Protein AF-A0A7S2X7S3-F1 (afdb_monomer_lite)

Foldseek 3Di:
DDDDDDDDPDDDPDDDDPDPPPPPPPDADQDPVRDGDDDDQDLDDPAAFALAFDDQVLCPQWPDSGDPLRHSVNVVGNDFSDWDPTHGHPLWDWFDTFTRHRRDTPSQLIDIDNADKQAFADPVQADPPADNFWGGFDDDSQGDRIHGAQDWTFTCGPDQWHFEATWGQHRPRGHTHHDPQGPHTHHQAPPDSDNPDCHYPVSVVVNRD

pLDDT: mean 73.07, std 22.04, range [28.47, 95.81]

Radius of gyration: 22.39 Å; chains: 1; bounding box: 47×52×73 Å

Structure (mmCIF, N/CA/C/O backbone):
data_AF-A0A7S2X7S3-F1
#
_entry.id   AF-A0A7S2X7S3-F1
#
loop_
_atom_site.group_PDB
_atom_site.id
_atom_site.type_symbol
_atom_site.label_atom_id
_atom_site.label_alt_id
_atom_site.label_comp_id
_atom_site.label_asym_id
_atom_site.label_entity_id
_atom_site.label_seq_id
_atom_site.pdbx_PDB_ins_code
_atom_site.Cartn_x
_atom_site.Cartn_y
_atom_site.Cartn_z
_atom_site.occupancy
_atom_site.B_iso_or_equiv
_atom_site.auth_seq_id
_atom_site.auth_comp_id
_atom_site.auth_asym_id
_atom_site.auth_atom_id
_atom_site.pdbx_PDB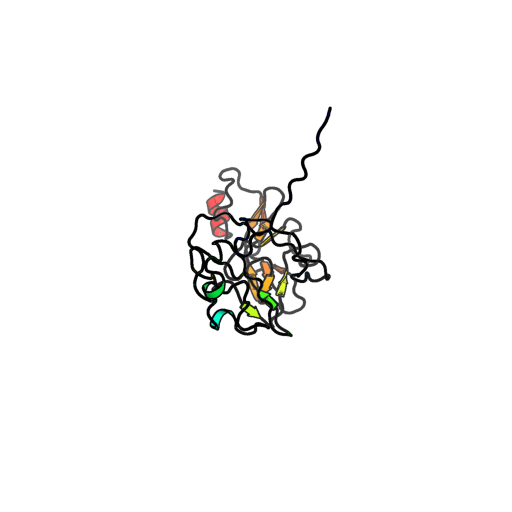_model_num
ATOM 1 N N . LYS A 1 1 ? 15.970 -35.987 53.911 1.00 42.50 1 LYS A N 1
ATOM 2 C CA . LYS A 1 1 ? 15.616 -34.559 54.083 1.00 42.50 1 LYS A CA 1
ATOM 3 C C . LYS A 1 1 ? 15.680 -33.899 52.712 1.00 42.50 1 LYS A C 1
ATOM 5 O O . LYS A 1 1 ? 16.773 -33.633 52.240 1.00 42.50 1 LYS A O 1
ATOM 10 N N . LEU A 1 2 ? 14.526 -33.774 52.063 1.00 30.42 2 LEU A N 1
ATOM 11 C CA . LEU A 1 2 ? 14.250 -32.959 50.877 1.00 30.42 2 LEU A CA 1
ATOM 12 C C . LEU A 1 2 ? 12.722 -32.979 50.753 1.00 30.42 2 LEU A C 1
ATOM 14 O O . LEU A 1 2 ? 12.138 -33.998 50.398 1.00 30.42 2 LEU A O 1
ATOM 18 N N . GLU A 1 3 ? 12.094 -31.910 51.235 1.00 30.98 3 GLU A N 1
ATOM 19 C CA . GLU A 1 3 ? 10.653 -31.676 51.138 1.00 30.98 3 GLU A CA 1
ATOM 20 C C . GLU A 1 3 ? 10.329 -31.150 49.739 1.00 30.98 3 GLU A C 1
ATOM 22 O O . GLU A 1 3 ? 10.991 -30.233 49.254 1.00 30.98 3 GLU A O 1
ATOM 27 N N . VAL A 1 4 ? 9.285 -31.695 49.118 1.00 37.72 4 VAL A N 1
ATOM 28 C CA . VAL A 1 4 ? 8.623 -31.084 47.964 1.00 37.72 4 VAL A CA 1
ATOM 29 C C . VAL A 1 4 ? 7.385 -30.377 48.503 1.00 37.72 4 VAL A C 1
ATOM 31 O O . VAL A 1 4 ? 6.456 -31.028 48.978 1.00 37.72 4 VAL A O 1
ATOM 34 N N . LYS A 1 5 ? 7.386 -29.041 48.480 1.00 33.38 5 LYS A N 1
ATOM 35 C CA . LYS A 1 5 ? 6.178 -28.245 48.716 1.00 33.38 5 LYS A CA 1
ATOM 36 C C . LYS A 1 5 ? 5.403 -28.145 47.405 1.00 33.38 5 LYS A C 1
ATOM 38 O O . LYS A 1 5 ? 5.866 -27.492 46.473 1.00 33.38 5 LYS A O 1
ATOM 43 N N . ASN A 1 6 ? 4.231 -28.770 47.364 1.00 39.00 6 ASN A N 1
ATOM 44 C CA . ASN A 1 6 ? 3.200 -28.473 46.376 1.00 39.00 6 ASN A CA 1
ATOM 45 C C . ASN A 1 6 ? 2.756 -27.018 46.565 1.00 39.00 6 ASN A C 1
ATOM 47 O O . ASN A 1 6 ? 2.323 -26.641 47.654 1.00 39.00 6 ASN A O 1
ATOM 51 N N . ALA A 1 7 ? 2.893 -26.206 45.520 1.00 38.12 7 ALA A N 1
ATOM 52 C CA . ALA A 1 7 ? 2.215 -24.925 45.426 1.00 38.12 7 ALA A CA 1
ATOM 53 C C . ALA A 1 7 ? 0.964 -25.138 44.571 1.00 38.12 7 ALA A C 1
ATOM 55 O O . ALA A 1 7 ? 1.043 -25.168 43.343 1.00 38.12 7 ALA A O 1
ATOM 56 N N . ASP A 1 8 ? -0.170 -25.327 45.240 1.00 34.62 8 ASP A N 1
ATOM 57 C CA . ASP A 1 8 ? -1.483 -25.155 44.632 1.00 34.62 8 ASP A CA 1
ATOM 58 C C . ASP A 1 8 ? -1.615 -23.684 44.219 1.00 34.62 8 ASP A C 1
ATOM 60 O O . ASP A 1 8 ? -1.650 -22.784 45.060 1.00 34.62 8 ASP A O 1
ATOM 64 N N . VAL A 1 9 ? -1.629 -23.423 42.911 1.00 36.12 9 VAL A N 1
ATOM 65 C CA . VAL A 1 9 ? -1.976 -22.106 42.371 1.00 36.12 9 VAL A CA 1
ATOM 66 C C . VAL A 1 9 ? -3.488 -22.080 42.201 1.00 36.12 9 VAL A C 1
ATOM 68 O O . VAL A 1 9 ? -4.036 -22.516 41.191 1.00 36.12 9 VAL A O 1
ATOM 71 N N . GLU A 1 10 ? -4.161 -21.588 43.234 1.00 32.03 10 GLU A N 1
ATOM 72 C CA . GLU A 1 10 ? -5.578 -21.252 43.212 1.00 32.03 10 GLU A CA 1
ATOM 73 C C . GLU A 1 10 ? -5.799 -20.091 42.222 1.00 32.03 10 GLU A C 1
ATOM 75 O O . GLU A 1 10 ? -5.383 -18.954 42.456 1.00 32.03 10 GLU A O 1
ATOM 80 N N . MET A 1 11 ? -6.410 -20.381 41.069 1.00 31.84 11 MET A N 1
ATOM 81 C CA . MET A 1 11 ? -6.821 -19.358 40.107 1.00 31.84 11 MET A CA 1
ATOM 82 C C . MET A 1 11 ? -7.997 -18.566 40.685 1.00 31.84 11 MET A C 1
ATOM 84 O O . MET A 1 11 ? -9.119 -19.066 40.749 1.00 31.84 11 MET A O 1
ATOM 88 N N . GLN A 1 12 ? -7.760 -17.313 41.080 1.00 33.28 12 GLN A N 1
ATOM 89 C CA . GLN A 1 12 ? -8.856 -16.403 41.407 1.00 33.28 12 GLN A CA 1
ATOM 90 C C . GLN A 1 12 ? -9.630 -16.018 40.133 1.00 33.28 12 GLN A C 1
ATOM 92 O O . GLN A 1 12 ? -9.015 -15.590 39.151 1.00 33.28 12 GLN A O 1
ATOM 97 N N . PRO A 1 13 ? -10.972 -16.103 40.126 1.00 35.81 13 PRO A N 1
ATOM 98 C CA . PRO A 1 13 ? -11.767 -15.630 39.005 1.00 35.81 13 PRO A CA 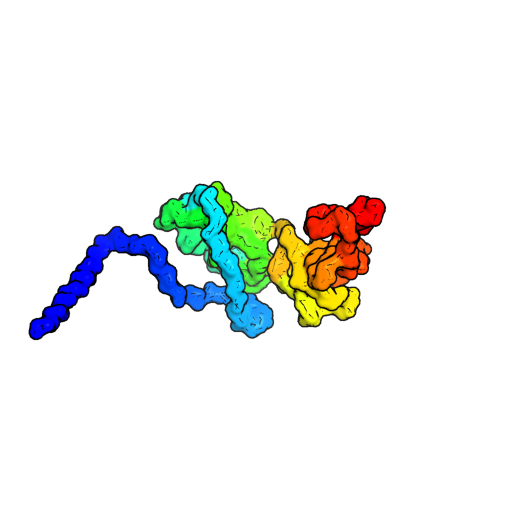1
ATOM 99 C C . PRO A 1 13 ? -11.735 -14.095 38.979 1.00 35.81 13 PRO A C 1
ATOM 101 O O . PRO A 1 13 ? -12.190 -13.444 39.916 1.00 35.81 13 PRO A O 1
ATOM 104 N N . GLY A 1 14 ? -11.198 -13.509 37.903 1.00 38.94 14 GLY A N 1
ATOM 105 C CA . GLY A 1 14 ? -11.387 -12.080 37.608 1.00 38.94 14 GLY A CA 1
ATOM 106 C C . GLY A 1 14 ? -10.141 -11.221 37.381 1.00 38.94 14 GLY A C 1
ATOM 107 O O . GLY A 1 14 ? -10.287 -10.011 37.235 1.00 38.94 14 GLY A O 1
ATOM 108 N N . ARG A 1 15 ? -8.928 -11.780 37.305 1.00 32.31 15 ARG A N 1
ATOM 109 C CA . ARG A 1 15 ? -7.749 -11.025 36.838 1.00 32.31 15 ARG A CA 1
ATOM 110 C C . ARG A 1 15 ? -6.930 -11.852 35.857 1.00 32.31 15 ARG A C 1
ATOM 112 O O . ARG A 1 15 ? -6.179 -12.733 36.262 1.00 32.31 15 ARG A O 1
ATOM 119 N N . TYR A 1 16 ? -7.073 -11.550 34.569 1.00 37.66 16 TYR A N 1
ATOM 120 C CA . TYR A 1 16 ? -6.131 -12.023 33.560 1.00 37.66 16 TYR A CA 1
ATOM 121 C C . TYR A 1 16 ? -4.762 -11.365 33.816 1.00 37.66 16 TYR A C 1
ATOM 123 O O . TYR A 1 16 ? -4.707 -10.144 33.991 1.00 37.66 16 TYR A O 1
ATOM 131 N N . PRO A 1 17 ? -3.660 -12.133 33.877 1.00 32.69 17 PRO A N 1
ATOM 132 C CA . PRO A 1 17 ? -2.322 -11.562 33.966 1.00 32.69 17 PRO A CA 1
ATOM 133 C C . PRO A 1 17 ? -1.996 -10.776 32.683 1.00 32.69 17 PRO A C 1
ATOM 135 O O . PRO A 1 17 ? -2.446 -11.162 31.600 1.00 32.69 17 PRO A O 1
ATOM 138 N N . PRO A 1 18 ? -1.205 -9.690 32.769 1.00 39.50 18 PRO A N 1
ATOM 139 C CA . PRO A 1 18 ? -0.792 -8.946 31.590 1.00 39.50 18 PRO A CA 1
ATOM 140 C C . PRO A 1 18 ? 0.096 -9.842 30.718 1.00 39.50 18 PRO A C 1
ATOM 142 O O . PRO A 1 18 ? 1.169 -10.278 31.130 1.00 39.50 18 PRO A O 1
ATOM 145 N N . CYS A 1 19 ? -0.390 -10.111 29.508 1.00 35.53 19 CYS A N 1
ATOM 146 C CA . CYS A 1 19 ? 0.348 -10.686 28.387 1.00 35.53 19 CYS A CA 1
ATOM 147 C C . CYS A 1 19 ? 0.929 -12.094 28.613 1.00 35.53 19 CYS A C 1
ATOM 149 O O . CYS A 1 19 ? 2.130 -12.312 28.489 1.00 35.53 19 CYS A O 1
ATOM 151 N N . SER A 1 20 ? 0.064 -13.089 28.811 1.00 30.00 20 SER A N 1
ATOM 152 C CA . SER A 1 20 ? 0.300 -14.388 28.167 1.00 30.00 20 SER A CA 1
ATOM 153 C C . SER A 1 20 ? -0.439 -14.372 26.834 1.00 30.00 20 SER A C 1
ATOM 155 O O . SER A 1 20 ? -1.621 -14.695 26.766 1.00 30.00 20 SER A O 1
ATOM 157 N N . ILE A 1 21 ? 0.239 -13.921 25.775 1.00 36.78 21 ILE A N 1
ATOM 158 C CA . ILE A 1 21 ? -0.209 -14.210 24.412 1.00 36.78 21 ILE A CA 1
ATOM 159 C C . ILE A 1 21 ? 0.057 -15.703 24.229 1.00 36.78 21 ILE A C 1
ATOM 161 O O . ILE A 1 21 ? 1.159 -16.103 23.854 1.00 36.78 21 ILE A O 1
ATOM 165 N N . GLU A 1 22 ? -0.926 -16.546 24.545 1.00 29.16 22 GLU A N 1
ATOM 166 C CA . GLU A 1 22 ? -0.959 -17.861 23.924 1.00 29.16 22 GLU A CA 1
ATOM 167 C C . GLU A 1 22 ? -1.051 -17.618 22.421 1.00 29.16 22 GLU A C 1
ATOM 169 O O . GLU A 1 22 ? -2.015 -17.048 21.907 1.00 29.16 22 GLU A O 1
ATOM 174 N N . ILE A 1 23 ? 0.010 -17.995 21.718 1.00 33.41 23 ILE A N 1
ATOM 175 C CA . ILE A 1 23 ? 0.087 -17.983 20.265 1.00 33.41 23 ILE A CA 1
ATOM 176 C C . ILE A 1 23 ? -0.869 -19.078 19.777 1.00 33.41 23 ILE A C 1
ATOM 178 O O . ILE A 1 23 ? -0.466 -20.202 19.498 1.00 33.41 23 ILE A O 1
ATOM 182 N N . SER A 1 24 ? -2.162 -18.772 19.734 1.00 32.44 24 SER A N 1
ATOM 183 C CA . SER A 1 24 ? -3.199 -19.645 19.181 1.00 32.44 24 SER A CA 1
ATOM 184 C C . SER A 1 24 ? -4.122 -18.892 18.220 1.00 32.44 24 SER A C 1
ATOM 186 O O . SER A 1 24 ? -5.296 -19.208 18.070 1.00 32.44 24 SER A O 1
ATOM 188 N N . SER A 1 25 ? -3.593 -17.919 17.479 1.00 32.72 25 SER A N 1
ATOM 189 C CA . SER A 1 25 ? -4.308 -17.267 16.376 1.00 32.72 25 SER A CA 1
ATOM 190 C C . SER A 1 25 ? -3.831 -17.779 15.012 1.00 32.72 25 SER A C 1
ATOM 192 O O . SER A 1 25 ? -3.275 -17.063 14.185 1.00 32.72 25 SER A O 1
ATOM 194 N N . ASN A 1 26 ? -4.129 -19.052 14.739 1.00 30.55 26 ASN A N 1
ATOM 195 C CA . ASN A 1 26 ? -4.268 -19.557 13.370 1.00 30.55 26 ASN A CA 1
ATOM 196 C C . ASN A 1 26 ? -5.555 -18.968 12.759 1.00 30.55 26 ASN A C 1
ATOM 198 O O . ASN A 1 26 ? -6.611 -19.574 12.930 1.00 30.55 26 ASN A O 1
ATOM 202 N N . ARG A 1 27 ? -5.496 -17.793 12.106 1.00 33.19 27 ARG A N 1
ATOM 203 C CA . ARG A 1 27 ? -6.539 -17.212 11.210 1.00 33.19 27 ARG A CA 1
ATOM 204 C C . ARG A 1 27 ? -6.024 -15.906 10.568 1.00 33.19 27 ARG A C 1
ATOM 206 O O . ARG A 1 27 ? -6.252 -14.829 11.093 1.00 33.19 27 ARG A O 1
ATOM 213 N N . PHE A 1 28 ? -5.052 -15.974 9.653 1.00 38.81 28 PHE A N 1
ATOM 214 C CA . PHE A 1 28 ? -5.131 -16.159 8.184 1.00 38.81 28 PHE A CA 1
ATOM 215 C C . PHE A 1 28 ? -5.666 -14.948 7.388 1.00 38.81 28 PHE A C 1
ATOM 217 O O . PHE A 1 28 ? -6.859 -14.843 7.130 1.00 38.81 28 PHE A O 1
ATOM 224 N N . GLY A 1 29 ? -4.744 -14.120 6.878 1.00 31.41 29 GLY A N 1
ATOM 225 C CA . GLY A 1 29 ? -4.893 -13.457 5.578 1.00 31.41 29 GLY A CA 1
ATOM 226 C C . GLY A 1 29 ? -4.350 -14.386 4.486 1.00 31.41 29 GLY A C 1
ATOM 227 O O . GLY A 1 29 ? -3.228 -14.888 4.600 1.00 31.41 29 GLY A O 1
ATOM 228 N N . MET A 1 30 ? -5.156 -14.687 3.465 1.00 32.56 30 MET A N 1
ATOM 229 C CA . MET A 1 30 ? -4.757 -15.603 2.392 1.00 32.56 30 MET A CA 1
ATOM 230 C C . MET A 1 30 ? -3.834 -14.898 1.392 1.00 32.56 30 MET A C 1
ATOM 232 O O . MET A 1 30 ? -4.242 -13.968 0.700 1.00 32.56 30 MET A O 1
ATOM 236 N N . SER A 1 31 ? -2.597 -15.387 1.276 1.00 36.12 31 SER A N 1
ATOM 237 C CA . SER A 1 31 ? -1.742 -15.154 0.108 1.00 36.12 31 SER A CA 1
ATOM 238 C C . SER A 1 31 ? -2.365 -15.792 -1.146 1.00 36.12 31 SER A C 1
ATOM 240 O O . SER A 1 31 ? -3.086 -16.786 -1.037 1.00 36.12 31 SER A O 1
ATOM 242 N N . GLN A 1 32 ? -2.026 -15.298 -2.347 1.00 43.22 32 GLN A N 1
ATOM 243 C CA . GLN A 1 32 ? -2.448 -15.844 -3.656 1.00 43.22 32 GLN A CA 1
ATOM 244 C C . GLN A 1 32 ? -2.083 -17.336 -3.884 1.00 43.22 32 GLN A C 1
ATOM 246 O O . GLN A 1 32 ? -2.439 -17.908 -4.910 1.00 43.22 32 GLN A O 1
ATOM 251 N N . LYS A 1 33 ? -1.411 -17.993 -2.927 1.00 40.16 33 LYS A N 1
ATOM 252 C CA . LYS A 1 33 ? -1.103 -19.435 -2.920 1.00 40.16 33 LYS A CA 1
ATOM 253 C C . LYS A 1 33 ? -1.599 -20.213 -1.688 1.00 40.16 33 LYS A C 1
ATOM 255 O O . LYS A 1 33 ? -1.154 -21.333 -1.471 1.00 40.16 33 LYS A O 1
ATOM 260 N N . GLY A 1 34 ? -2.500 -19.657 -0.876 1.00 33.62 34 GLY A N 1
ATOM 261 C CA . GLY A 1 34 ? -3.078 -20.374 0.274 1.00 33.62 34 GLY A CA 1
ATOM 262 C C . GLY A 1 34 ? -2.158 -20.515 1.495 1.00 33.62 34 GLY A C 1
ATOM 2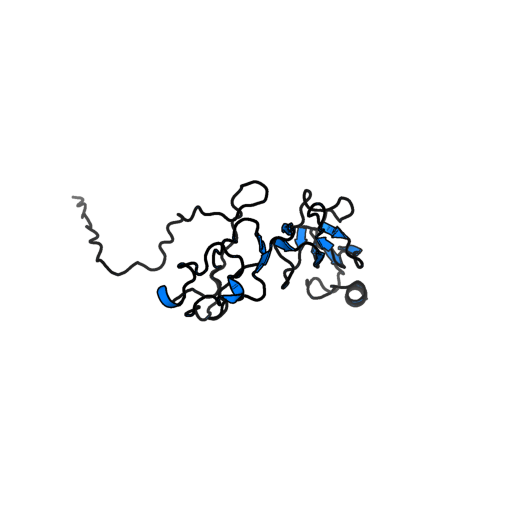63 O O . GLY A 1 34 ? -2.527 -21.184 2.455 1.00 33.62 34 GLY A O 1
ATOM 264 N N . SER A 1 35 ? -0.992 -19.864 1.502 1.00 28.47 35 SER A N 1
ATOM 265 C CA . SER A 1 35 ? -0.137 -19.768 2.692 1.00 28.47 35 SER A CA 1
ATOM 266 C C . SER A 1 35 ? -0.553 -18.577 3.571 1.00 28.47 35 SER A C 1
ATOM 268 O O . SER A 1 35 ? -0.919 -17.530 3.022 1.00 28.47 35 SER A O 1
ATOM 270 N N . PRO A 1 36 ? -0.478 -18.692 4.912 1.00 34.53 36 PRO A N 1
ATOM 271 C CA . PRO A 1 36 ? -0.699 -17.559 5.806 1.00 34.53 36 PRO A CA 1
ATOM 272 C C . PRO A 1 36 ? 0.335 -16.478 5.506 1.00 34.53 36 PRO A C 1
ATOM 274 O O . PRO A 1 36 ? 1.537 -16.729 5.586 1.00 34.53 36 PRO A O 1
ATOM 277 N N . ALA A 1 37 ? -0.122 -15.277 5.162 1.00 34.62 37 ALA A N 1
ATOM 278 C CA . ALA A 1 37 ? 0.739 -14.107 5.211 1.00 34.62 37 ALA A CA 1
ATOM 279 C C . ALA A 1 37 ? 0.806 -13.634 6.670 1.00 34.62 37 ALA A C 1
ATOM 281 O O . ALA A 1 37 ? -0.170 -13.106 7.203 1.00 34.62 37 ALA A O 1
ATOM 282 N N . SER A 1 38 ? 1.942 -13.858 7.329 1.00 36.09 38 SER A N 1
ATOM 283 C CA . SER A 1 38 ? 2.221 -13.280 8.644 1.00 36.09 38 SER A CA 1
ATOM 284 C C . SER A 1 38 ? 2.595 -11.812 8.453 1.00 36.09 38 SER A C 1
ATOM 286 O O . SER A 1 38 ? 3.667 -11.514 7.931 1.00 36.09 38 SER A O 1
ATOM 288 N N . MET A 1 39 ? 1.719 -10.889 8.848 1.00 40.69 39 MET A N 1
ATOM 289 C CA . MET A 1 39 ? 2.090 -9.478 8.961 1.00 40.69 39 MET A CA 1
ATOM 290 C C . MET A 1 39 ? 2.678 -9.238 10.350 1.00 40.69 39 MET A C 1
ATOM 292 O O . MET A 1 39 ? 2.106 -9.665 11.352 1.00 40.69 39 MET A O 1
ATOM 296 N N . ALA A 1 40 ? 3.837 -8.586 10.410 1.00 38.91 40 ALA A N 1
ATOM 297 C CA . ALA A 1 40 ? 4.436 -8.192 11.676 1.00 38.91 40 ALA A CA 1
ATOM 298 C C . ALA A 1 40 ? 3.525 -7.164 12.366 1.00 38.91 40 ALA A C 1
ATOM 300 O O . ALA A 1 40 ? 3.289 -6.083 11.831 1.00 38.91 40 ALA A O 1
ATOM 301 N N . VAL A 1 41 ? 3.005 -7.509 13.545 1.00 42.00 41 VAL A N 1
ATOM 302 C CA . VAL A 1 41 ? 2.310 -6.563 14.423 1.00 42.00 41 VAL A CA 1
ATOM 303 C C . VAL A 1 41 ? 3.376 -5.857 15.252 1.00 42.00 41 VAL A C 1
ATOM 305 O O . VAL A 1 41 ? 4.002 -6.465 16.116 1.00 42.00 41 VAL A O 1
ATOM 308 N N . SER A 1 42 ? 3.621 -4.579 14.979 1.00 44.12 42 SER A N 1
ATOM 309 C CA . SER A 1 42 ? 4.480 -3.744 15.817 1.00 44.12 42 SER A CA 1
ATOM 310 C C . SER A 1 42 ? 3.642 -3.065 16.902 1.00 44.12 42 SER A C 1
ATOM 312 O O . SER A 1 42 ? 2.995 -2.051 16.649 1.00 44.12 42 SER A O 1
ATOM 314 N N . THR A 1 43 ? 3.671 -3.589 18.127 1.00 48.72 43 THR A N 1
ATOM 315 C CA . THR A 1 43 ? 3.136 -2.908 19.317 1.00 48.72 43 THR A CA 1
ATOM 316 C C . THR A 1 43 ? 4.223 -1.999 19.891 1.00 48.72 43 THR A C 1
ATOM 318 O O . THR A 1 43 ? 4.952 -2.400 20.797 1.00 48.72 43 THR A O 1
ATOM 321 N N . ALA A 1 44 ? 4.439 -0.820 19.307 1.00 47.44 44 ALA A N 1
ATOM 322 C CA . ALA A 1 44 ? 5.588 0.004 19.703 1.00 47.44 44 ALA A CA 1
ATOM 323 C C . ALA A 1 44 ? 5.368 1.520 19.609 1.00 47.44 44 ALA A C 1
ATOM 325 O O . ALA A 1 44 ? 6.303 2.259 19.304 1.00 47.44 44 ALA A O 1
ATOM 326 N N . LYS A 1 45 ? 4.163 2.020 19.900 1.00 55.41 45 LYS A N 1
ATOM 327 C CA . LYS A 1 45 ? 3.961 3.461 20.095 1.00 55.41 45 LYS A CA 1
ATOM 328 C C . LYS A 1 45 ? 3.279 3.694 21.437 1.00 55.41 45 LYS A C 1
ATOM 330 O O . LYS A 1 45 ? 2.194 3.174 21.674 1.00 55.41 45 LYS A O 1
ATOM 335 N N . ALA A 1 46 ? 3.922 4.463 22.316 1.00 65.25 46 ALA A N 1
ATOM 336 C CA . ALA A 1 46 ? 3.254 5.063 23.464 1.00 65.25 46 ALA A CA 1
ATOM 337 C C . ALA A 1 46 ? 2.195 6.027 22.911 1.00 65.25 46 ALA A C 1
ATOM 339 O O . ALA A 1 46 ? 2.502 7.161 22.557 1.00 65.25 46 ALA A O 1
ATOM 340 N N . GLY A 1 47 ? 0.983 5.523 22.719 1.00 73.81 47 GLY A N 1
ATOM 341 C CA . GLY A 1 47 ? -0.105 6.235 22.071 1.00 73.81 47 GLY A CA 1
ATOM 342 C C . GLY A 1 47 ? -1.421 5.897 22.743 1.00 73.81 47 GLY A C 1
ATOM 343 O O . GLY A 1 47 ? -1.561 4.845 23.368 1.00 73.81 47 GLY A O 1
ATOM 344 N N . THR A 1 48 ? -2.380 6.805 22.628 1.00 88.12 48 THR A N 1
ATOM 345 C CA . THR A 1 48 ? -3.724 6.610 23.170 1.00 88.12 48 THR A CA 1
ATOM 346 C C . THR A 1 48 ? -4.367 5.377 22.533 1.00 88.12 48 THR A C 1
ATOM 348 O O . THR A 1 48 ? -4.242 5.166 21.326 1.00 88.12 48 THR A O 1
ATOM 351 N N . ALA A 1 49 ? -5.023 4.547 23.342 1.00 87.19 49 ALA A N 1
ATOM 352 C CA . ALA A 1 49 ? -5.788 3.411 22.846 1.00 87.19 49 ALA A CA 1
ATOM 353 C C . ALA A 1 49 ? -7.054 3.886 22.117 1.00 87.19 49 ALA A C 1
ATOM 355 O O . ALA A 1 49 ? -7.629 4.920 22.463 1.00 87.19 49 ALA A O 1
ATOM 356 N N . CYS A 1 50 ? -7.496 3.135 21.113 1.00 87.50 50 CYS A N 1
ATOM 357 C CA . CYS A 1 50 ? -8.783 3.354 20.472 1.00 87.50 50 CYS A CA 1
ATOM 358 C C . CYS A 1 50 ? -9.881 2.859 21.412 1.00 87.50 50 CYS A C 1
ATOM 360 O O . CYS A 1 50 ? -9.999 1.663 21.672 1.00 87.50 50 CYS A O 1
ATOM 362 N N . THR A 1 51 ? -10.667 3.800 21.928 1.00 85.00 51 THR A N 1
ATOM 363 C CA . THR A 1 51 ? -11.801 3.546 22.832 1.00 85.00 51 THR A CA 1
ATOM 364 C C . THR A 1 51 ? -13.145 3.622 22.116 1.00 85.00 51 THR A C 1
ATOM 366 O O . THR A 1 51 ? -14.187 3.328 22.697 1.00 85.00 51 THR A O 1
ATOM 369 N N . THR A 1 52 ? -13.131 4.021 20.846 1.00 84.19 52 THR A N 1
ATOM 370 C CA . THR A 1 52 ? -14.307 4.066 19.984 1.00 84.19 52 THR A CA 1
ATOM 371 C C . THR A 1 52 ? -14.290 2.919 18.991 1.00 84.19 52 THR A C 1
ATOM 373 O O . THR A 1 52 ? -13.240 2.374 18.632 1.00 84.19 52 THR A O 1
ATOM 376 N N . ASP A 1 53 ? -15.477 2.611 18.494 1.00 84.12 53 ASP A N 1
ATOM 377 C CA . ASP A 1 53 ? -15.653 1.694 17.384 1.00 84.12 53 ASP A CA 1
ATOM 378 C C . ASP A 1 53 ? -15.025 2.206 16.092 1.00 84.12 53 ASP A C 1
ATOM 380 O O . ASP A 1 53 ? -14.775 3.403 15.907 1.00 84.12 53 ASP A O 1
ATOM 384 N N . ILE A 1 54 ? -14.792 1.263 15.185 1.00 86.12 54 ILE A N 1
ATOM 385 C CA . ILE A 1 54 ? -14.461 1.557 13.797 1.00 86.12 54 ILE A CA 1
ATOM 386 C C . ILE A 1 54 ? -15.681 2.241 13.159 1.00 86.12 54 ILE A C 1
ATOM 388 O O . ILE A 1 54 ? -16.789 1.724 13.300 1.00 86.12 54 ILE A O 1
ATOM 392 N N . PRO A 1 55 ? -15.509 3.365 12.442 1.00 86.69 55 PRO A N 1
ATOM 393 C CA . PRO A 1 55 ? -16.606 3.997 11.716 1.00 86.69 55 PRO A CA 1
ATOM 394 C C . PRO A 1 55 ? -17.243 3.044 10.695 1.00 86.69 55 PRO A C 1
ATOM 396 O O . PRO A 1 55 ? -16.525 2.421 9.915 1.00 86.69 55 PRO A O 1
ATOM 399 N N . ASP A 1 56 ? -18.577 2.993 10.627 1.00 85.69 56 ASP A N 1
ATOM 400 C CA . ASP A 1 56 ? -19.309 2.125 9.684 1.00 85.69 56 ASP A CA 1
ATOM 401 C C . ASP A 1 56 ? -18.897 2.354 8.220 1.00 85.69 56 ASP A C 1
ATOM 403 O O . ASP A 1 56 ? -18.843 1.415 7.428 1.00 85.69 56 ASP A O 1
ATOM 407 N N . SER A 1 57 ? -18.540 3.593 7.864 1.00 84.62 57 SER A N 1
ATOM 408 C CA . SER A 1 57 ? -18.042 3.944 6.528 1.00 84.62 57 SER A CA 1
ATOM 409 C C . SER A 1 57 ? -16.756 3.204 6.153 1.00 84.62 57 SER A C 1
ATOM 411 O O . SER A 1 57 ? -16.531 2.923 4.983 1.00 84.62 57 SER A O 1
ATOM 413 N N . ALA A 1 58 ? -15.915 2.865 7.131 1.00 82.62 58 ALA A N 1
ATOM 414 C CA . ALA A 1 58 ? -14.694 2.093 6.909 1.00 82.62 58 ALA A CA 1
ATOM 415 C C . ALA A 1 58 ? -14.959 0.585 6.796 1.00 82.62 58 ALA A C 1
ATOM 417 O O . ALA A 1 58 ? -14.078 -0.171 6.393 1.00 82.62 58 ALA A O 1
ATOM 418 N N . LEU A 1 59 ? -16.165 0.142 7.159 1.00 84.75 59 LEU A N 1
ATOM 419 C CA . LEU A 1 59 ? -16.590 -1.255 7.114 1.00 84.75 59 LEU A CA 1
ATOM 420 C C . LEU A 1 59 ? -17.482 -1.555 5.905 1.00 84.75 59 LEU A C 1
ATOM 422 O O . LEU A 1 59 ? -18.086 -2.630 5.821 1.00 84.75 59 LEU A O 1
ATOM 426 N N . GLU A 1 60 ? -17.534 -0.643 4.934 1.00 85.81 60 GLU A N 1
ATOM 427 C CA . GLU A 1 60 ? -18.234 -0.870 3.679 1.00 85.81 60 GLU A CA 1
ATOM 428 C C . GLU A 1 60 ? -17.673 -2.109 2.960 1.00 85.81 60 GLU A C 1
ATOM 430 O O . GLU A 1 60 ? -16.461 -2.298 2.835 1.00 85.81 60 GLU A O 1
ATOM 435 N N . ASN A 1 61 ? -18.569 -2.980 2.486 1.00 85.25 61 ASN A N 1
ATOM 436 C CA . ASN A 1 61 ? -18.232 -4.233 1.800 1.00 85.25 61 ASN A CA 1
ATOM 437 C C . ASN A 1 61 ? -17.392 -5.221 2.636 1.00 85.25 61 ASN A C 1
ATOM 439 O O . ASN A 1 61 ? -16.714 -6.099 2.091 1.00 85.25 61 ASN A O 1
ATOM 443 N N . THR A 1 62 ? -17.453 -5.120 3.966 1.00 84.00 62 THR A N 1
ATOM 444 C CA . THR A 1 62 ? -16.875 -6.114 4.877 1.00 84.00 62 THR A CA 1
ATOM 445 C C . THR A 1 62 ? -17.839 -7.274 5.140 1.00 84.00 62 THR A C 1
ATOM 447 O O . THR A 1 62 ? -19.055 -7.145 5.025 1.00 84.00 62 THR A O 1
ATOM 450 N N . ALA A 1 63 ? -17.303 -8.446 5.483 1.00 77.75 63 ALA A N 1
ATOM 451 C CA . ALA A 1 63 ? -18.087 -9.622 5.861 1.00 77.75 63 ALA A CA 1
ATOM 452 C C . ALA A 1 63 ? -18.719 -9.479 7.255 1.00 77.75 63 ALA A C 1
ATOM 454 O O . ALA A 1 63 ? -19.631 -10.227 7.601 1.00 77.75 63 ALA A O 1
ATOM 455 N N . MET A 1 64 ? -18.208 -8.551 8.068 1.00 73.94 64 MET A N 1
ATOM 456 C CA . MET A 1 64 ? -18.664 -8.289 9.427 1.00 73.94 64 MET A CA 1
ATOM 457 C C . MET A 1 64 ? -18.691 -6.785 9.658 1.00 73.94 64 MET A C 1
ATOM 459 O O . MET A 1 64 ? -17.650 -6.139 9.621 1.00 73.94 64 MET A O 1
ATOM 463 N N . THR A 1 65 ? -19.865 -6.257 9.987 1.00 67.69 65 THR A N 1
ATOM 464 C CA . THR A 1 65 ? -20.074 -4.824 10.231 1.00 67.69 65 THR A CA 1
ATOM 465 C C . THR A 1 65 ? -19.449 -4.324 11.530 1.00 67.69 65 THR A C 1
ATOM 467 O O . THR A 1 65 ? -19.477 -3.128 11.775 1.00 67.69 65 THR A O 1
ATOM 470 N N . LYS A 1 66 ? -18.914 -5.209 12.386 1.00 71.06 66 LYS A N 1
ATOM 471 C CA . LYS A 1 66 ? -18.231 -4.823 13.628 1.00 71.06 66 LYS A CA 1
ATOM 472 C C . LYS A 1 66 ? -17.375 -5.971 14.188 1.00 71.06 66 LYS A C 1
ATOM 474 O O . LYS A 1 66 ? -17.896 -6.835 14.899 1.00 71.06 66 LYS A O 1
ATOM 479 N N . PRO A 1 67 ? -16.073 -6.053 13.865 1.00 76.69 67 PRO A N 1
ATOM 480 C CA . PRO A 1 67 ? -15.200 -7.069 14.443 1.00 76.69 67 PRO A CA 1
ATOM 481 C C . PRO A 1 67 ? -15.045 -6.805 15.945 1.00 76.69 67 PRO A C 1
ATOM 483 O O . PRO A 1 67 ? -14.460 -5.801 16.338 1.00 76.69 67 PRO A O 1
ATOM 486 N N . THR A 1 68 ? -15.545 -7.706 16.794 1.00 77.25 68 THR A N 1
ATOM 487 C CA . THR A 1 68 ? -15.573 -7.508 18.258 1.00 77.25 68 THR A CA 1
ATOM 488 C C . THR A 1 68 ? -14.173 -7.275 18.833 1.00 77.25 68 THR A C 1
ATOM 490 O O . THR A 1 68 ? -14.001 -6.491 19.752 1.00 77.25 68 THR A O 1
ATOM 493 N N . VAL A 1 69 ? -13.146 -7.887 18.237 1.00 83.00 69 VAL A N 1
ATOM 494 C CA . VAL A 1 69 ? -11.731 -7.721 18.625 1.00 83.00 69 VAL A CA 1
ATOM 495 C C . VAL A 1 69 ? -11.168 -6.314 18.378 1.00 83.00 69 VAL A C 1
ATOM 497 O O . VAL A 1 69 ? -10.079 -6.005 18.848 1.00 83.00 69 VAL A O 1
ATOM 500 N N . CYS A 1 70 ? -11.887 -5.476 17.633 1.00 85.44 70 CYS A N 1
ATOM 501 C CA . CYS A 1 70 ? -11.530 -4.091 17.332 1.00 85.44 70 CYS A CA 1
ATOM 502 C C . CYS A 1 70 ? -12.514 -3.099 17.960 1.00 85.44 70 CYS A C 1
ATOM 504 O O . CYS A 1 70 ? -12.473 -1.905 17.672 1.00 85.44 70 CYS A O 1
ATOM 506 N N . ASP A 1 71 ? -13.426 -3.592 18.792 1.00 82.75 71 ASP A N 1
ATOM 507 C CA . ASP A 1 71 ? -14.383 -2.767 19.502 1.00 82.75 71 ASP A CA 1
ATOM 508 C C . ASP A 1 71 ? -13.693 -2.163 20.736 1.00 82.75 71 ASP A C 1
ATOM 510 O O . ASP A 1 71 ? -13.540 -2.802 21.784 1.00 82.75 71 ASP A O 1
ATOM 514 N N . GLY A 1 72 ? -13.248 -0.913 20.586 1.00 74.19 72 GLY A N 1
ATOM 515 C CA . GLY A 1 72 ? -12.642 -0.135 21.664 1.00 74.19 72 GLY A CA 1
ATOM 516 C C . GLY A 1 72 ? -13.595 0.142 22.829 1.00 74.19 72 GLY A C 1
ATOM 517 O O . GLY A 1 72 ? -13.132 0.401 23.940 1.00 74.19 72 GLY A O 1
ATOM 518 N N . SER A 1 73 ? -14.910 0.046 22.605 1.00 75.56 73 SER A N 1
ATOM 519 C CA . SER A 1 73 ? -15.926 0.266 23.638 1.00 75.56 73 SER A CA 1
ATOM 520 C C . SER A 1 73 ? -16.129 -0.961 24.532 1.00 75.56 73 SER A C 1
ATOM 522 O O . SER A 1 73 ? -16.448 -0.814 25.712 1.00 75.56 73 SER A O 1
ATOM 524 N N . LEU A 1 74 ? -15.895 -2.166 23.999 1.00 72.62 74 LEU A N 1
ATOM 525 C CA . LEU A 1 74 ? -16.026 -3.430 24.730 1.00 72.62 74 LEU A CA 1
ATOM 526 C C . LEU A 1 74 ? -14.748 -3.841 25.462 1.00 72.62 74 LEU A C 1
ATOM 528 O O . LEU A 1 74 ? -14.830 -4.397 26.556 1.00 72.62 74 LEU A O 1
ATOM 532 N N . TYR A 1 75 ? -13.578 -3.588 24.870 1.00 67.81 75 TYR A N 1
ATOM 533 C CA . TYR A 1 75 ? -12.292 -4.029 25.428 1.00 67.81 75 TYR A CA 1
ATOM 534 C C . TYR A 1 75 ? -11.487 -2.914 26.101 1.00 67.81 75 TYR A C 1
ATOM 536 O O . TYR A 1 75 ? -10.398 -3.181 26.607 1.00 67.81 75 TYR A O 1
ATOM 544 N N . SER A 1 76 ? -12.031 -1.692 26.139 1.00 60.31 76 SER A N 1
ATOM 545 C CA . SER A 1 76 ? -11.498 -0.471 26.770 1.00 60.31 76 SER A CA 1
ATOM 546 C C . SER A 1 76 ? -10.091 -0.015 26.355 1.00 60.31 76 SER A C 1
ATOM 548 O O . SER A 1 76 ? -9.787 1.150 26.568 1.00 60.31 76 SER A O 1
ATOM 550 N N . ASP A 1 77 ? -9.272 -0.848 25.705 1.00 72.06 77 ASP A N 1
ATOM 551 C CA . ASP A 1 77 ? -7.863 -0.555 25.431 1.00 72.06 77 ASP A CA 1
ATOM 552 C C . ASP A 1 77 ? -7.347 -1.244 24.149 1.00 72.06 77 ASP A C 1
ATOM 554 O O . ASP A 1 77 ? -6.395 -2.030 24.182 1.00 72.06 77 ASP A O 1
ATOM 558 N N . VAL A 1 78 ? -7.935 -0.955 22.978 1.00 87.62 78 VAL A N 1
ATOM 559 C CA . VAL A 1 78 ? -7.282 -1.341 21.713 1.00 87.62 78 VAL A CA 1
ATOM 560 C C . VAL A 1 78 ? -6.035 -0.476 21.538 1.00 87.62 78 VAL A C 1
ATOM 562 O O . VAL A 1 78 ? -6.119 0.695 21.171 1.00 87.62 78 VAL A O 1
ATOM 565 N N . ILE A 1 79 ? -4.870 -1.036 21.859 1.00 88.31 79 ILE A N 1
ATOM 566 C CA . ILE A 1 79 ? -3.603 -0.298 21.899 1.00 88.31 79 ILE A CA 1
ATOM 567 C C . ILE A 1 79 ? -3.253 0.352 20.552 1.00 88.31 79 ILE A C 1
ATOM 569 O O . ILE A 1 79 ? -3.488 -0.211 19.482 1.00 88.31 79 ILE A O 1
ATOM 573 N N . SER A 1 80 ? -2.623 1.528 20.610 1.00 88.69 80 SER A N 1
ATOM 574 C CA . SER A 1 80 ? -2.049 2.171 19.423 1.00 88.69 80 SER A CA 1
ATOM 575 C C . SER A 1 80 ? -1.044 1.233 18.732 1.00 88.69 80 SER A C 1
ATOM 577 O O . SER A 1 80 ? -0.223 0.580 19.381 1.00 88.69 80 SER A O 1
ATOM 579 N N . GLY A 1 81 ? -1.122 1.151 17.407 1.00 86.19 81 GLY A N 1
ATOM 580 C CA . GLY A 1 81 ? -0.418 0.202 16.547 1.00 86.19 81 GLY A CA 1
ATOM 581 C C . GLY A 1 81 ? -1.165 -1.113 16.295 1.00 86.19 81 GLY A C 1
ATOM 582 O O . GLY A 1 81 ? -0.712 -1.909 15.472 1.00 86.19 81 GLY A O 1
ATOM 583 N N . PHE A 1 82 ? -2.296 -1.369 16.962 1.00 87.19 82 PHE A N 1
ATOM 584 C CA . PHE A 1 82 ? -3.077 -2.582 16.720 1.00 87.19 82 PHE A CA 1
ATOM 585 C C . PHE A 1 82 ? -3.676 -2.584 15.307 1.00 87.19 82 PHE A C 1
ATOM 587 O O . PHE A 1 82 ? -4.357 -1.636 14.920 1.00 87.19 82 PHE A O 1
ATOM 594 N N . ASN A 1 83 ? -3.444 -3.661 14.551 1.00 87.81 83 ASN A N 1
ATOM 595 C CA . ASN A 1 83 ? -4.028 -3.875 13.227 1.00 87.81 83 ASN A CA 1
ATOM 596 C C . ASN A 1 83 ? -5.297 -4.726 13.358 1.00 87.81 83 ASN A C 1
ATOM 598 O O . ASN A 1 83 ? -5.225 -5.894 13.745 1.00 87.81 83 ASN A O 1
ATOM 602 N N . CYS A 1 84 ? -6.450 -4.139 13.045 1.00 87.81 84 CYS A N 1
ATOM 603 C CA . CYS A 1 84 ? -7.734 -4.809 13.130 1.00 87.81 84 CYS A CA 1
ATOM 604 C C . CYS A 1 84 ? -7.892 -5.866 12.022 1.00 87.81 84 CYS A C 1
ATOM 606 O O . CYS A 1 84 ? -7.855 -5.518 10.838 1.00 87.81 84 CYS A O 1
ATOM 608 N N . PRO A 1 85 ? -8.141 -7.147 12.360 1.00 85.88 85 PRO A N 1
ATOM 609 C CA . PRO A 1 85 ? -8.395 -8.183 11.366 1.00 85.88 85 PRO A CA 1
ATOM 610 C C . PRO A 1 85 ? -9.808 -8.042 10.778 1.00 85.88 85 PRO A C 1
ATOM 612 O O . PRO A 1 85 ? -10.754 -8.706 11.206 1.00 85.88 85 PRO A O 1
ATOM 615 N N . VAL A 1 86 ? -9.953 -7.178 9.775 1.00 86.56 86 VAL A N 1
ATOM 616 C CA . VAL A 1 86 ? -11.189 -7.039 8.995 1.00 86.56 86 VAL A CA 1
ATOM 617 C C . VAL A 1 86 ? -11.186 -8.027 7.831 1.00 86.56 86 VAL A C 1
ATOM 619 O O . VAL A 1 86 ? -10.200 -8.171 7.110 1.00 86.56 86 VAL A O 1
ATOM 622 N N . VAL A 1 87 ? -12.317 -8.702 7.626 1.00 88.06 87 VAL A N 1
ATOM 623 C CA . VAL A 1 87 ? -12.531 -9.610 6.493 1.00 88.06 87 VAL A CA 1
ATOM 624 C C . VAL A 1 87 ? -13.497 -8.949 5.521 1.00 88.06 87 VAL A C 1
ATOM 626 O O . VAL A 1 87 ? -14.567 -8.504 5.932 1.00 88.06 87 VAL A O 1
ATOM 629 N N . CYS A 1 88 ? -13.143 -8.895 4.238 1.00 90.62 88 CYS A N 1
ATOM 630 C CA . CYS A 1 88 ? -14.039 -8.390 3.200 1.00 90.62 88 CYS A CA 1
ATOM 631 C C . CYS A 1 88 ? -15.145 -9.395 2.860 1.00 90.62 88 CYS A C 1
ATOM 633 O O . CYS A 1 88 ? -14.958 -10.606 2.997 1.00 90.62 88 CYS A O 1
ATOM 635 N N . ALA A 1 89 ? -16.298 -8.894 2.416 1.00 91.50 89 ALA A N 1
ATOM 636 C CA . ALA A 1 89 ? -17.405 -9.721 1.953 1.00 91.50 89 ALA A CA 1
ATOM 637 C C . ALA A 1 89 ? -16.988 -10.597 0.757 1.00 91.50 89 ALA A C 1
ATOM 639 O O . ALA A 1 89 ? -15.980 -10.350 0.091 1.00 91.50 89 ALA A O 1
ATOM 640 N N . SER A 1 90 ? -17.776 -11.636 0.465 1.00 89.94 90 SER A N 1
ATOM 641 C CA . SER A 1 90 ? -17.504 -12.522 -0.672 1.00 89.94 90 SER A CA 1
ATOM 642 C C . SER A 1 90 ? -17.383 -11.727 -1.978 1.00 89.94 90 SER A C 1
ATOM 644 O O . SER A 1 90 ? -18.238 -10.900 -2.283 1.00 89.94 90 SER A O 1
ATOM 646 N N . GLY A 1 91 ? -16.316 -11.978 -2.741 1.00 88.19 91 GLY A N 1
ATOM 647 C CA . GLY A 1 91 ? -16.011 -11.257 -3.983 1.00 88.19 91 GLY A CA 1
ATOM 648 C C . GLY A 1 91 ? -15.201 -9.968 -3.805 1.00 88.19 91 GLY A C 1
ATOM 649 O O . GLY A 1 91 ? -14.726 -9.430 -4.801 1.00 88.19 91 GLY A O 1
ATOM 650 N N . TYR A 1 92 ? -14.976 -9.5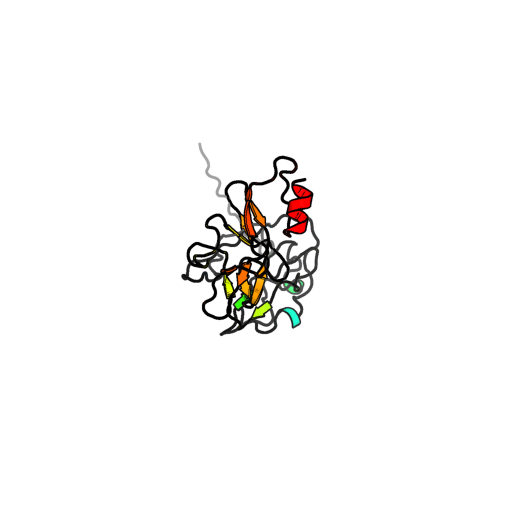16 -2.569 1.00 92.12 92 TYR A N 1
ATOM 651 C CA . TYR A 1 92 ? -14.168 -8.338 -2.257 1.00 92.12 92 TYR A CA 1
ATOM 652 C C . TYR A 1 92 ? -12.823 -8.723 -1.632 1.00 92.12 92 TYR A C 1
ATOM 654 O O . TYR A 1 92 ? -12.641 -9.811 -1.080 1.00 92.12 92 TYR A O 1
ATOM 662 N N . ARG A 1 93 ? -11.852 -7.815 -1.722 1.00 88.94 93 ARG A N 1
ATOM 663 C CA . ARG A 1 93 ? -10.485 -7.976 -1.222 1.00 88.94 93 ARG A CA 1
ATOM 664 C C . ARG A 1 93 ? -10.060 -6.729 -0.461 1.00 88.94 93 ARG A C 1
ATOM 666 O O . ARG A 1 93 ? -10.361 -5.617 -0.886 1.00 88.94 93 ARG A O 1
ATOM 673 N N . ALA A 1 94 ? -9.359 -6.933 0.649 1.00 87.88 94 ALA A N 1
ATOM 674 C CA . ALA A 1 94 ? -8.867 -5.843 1.479 1.00 87.88 94 ALA A CA 1
ATOM 675 C C . ALA A 1 94 ? -7.668 -5.162 0.814 1.00 87.88 94 ALA A C 1
ATOM 677 O O . ALA A 1 94 ? -6.753 -5.833 0.332 1.00 87.88 94 ALA A O 1
ATOM 678 N N . ILE A 1 95 ? -7.677 -3.836 0.833 1.00 87.62 95 ILE A N 1
ATOM 679 C CA . ILE A 1 95 ? -6.557 -2.962 0.500 1.00 87.62 95 ILE A CA 1
ATOM 680 C C . ILE A 1 95 ? -6.199 -2.188 1.764 1.00 87.62 95 ILE A C 1
ATOM 682 O O . ILE A 1 95 ? -7.094 -1.771 2.496 1.00 87.62 95 ILE A O 1
ATOM 686 N N . GLY A 1 96 ? -4.899 -2.024 2.010 1.00 84.12 96 GLY A N 1
ATOM 687 C CA . GLY A 1 96 ? -4.376 -1.340 3.191 1.00 84.12 96 GLY A CA 1
ATOM 688 C C . GLY A 1 96 ? -4.618 -2.089 4.500 1.00 84.12 96 GLY A C 1
ATOM 689 O O . GLY A 1 96 ? -4.848 -3.298 4.515 1.00 84.12 96 GLY A O 1
ATOM 690 N N . ASN A 1 97 ? -4.508 -1.364 5.612 1.00 83.81 97 ASN A N 1
ATOM 691 C CA . ASN A 1 97 ? -4.694 -1.899 6.957 1.00 83.81 97 ASN A CA 1
ATOM 692 C C . ASN A 1 97 ? -5.539 -0.936 7.781 1.00 83.81 97 ASN A C 1
ATOM 694 O O . ASN A 1 97 ? -5.363 0.277 7.695 1.00 83.81 97 ASN A O 1
ATOM 698 N N . LEU A 1 98 ? -6.397 -1.489 8.631 1.00 87.19 98 LEU A N 1
ATOM 699 C CA . LEU A 1 98 ? -7.159 -0.710 9.589 1.00 87.19 98 LEU A CA 1
ATOM 700 C C . LEU A 1 98 ? -6.411 -0.708 10.923 1.00 87.19 98 LEU A C 1
ATOM 702 O O . LEU A 1 98 ? -6.478 -1.674 11.684 1.00 87.19 98 LEU A O 1
ATOM 706 N N . ILE A 1 99 ? -5.652 0.353 11.185 1.00 89.06 99 ILE A N 1
ATOM 707 C CA . ILE A 1 99 ? -4.744 0.435 12.332 1.00 89.06 99 ILE A CA 1
ATOM 708 C C . ILE A 1 99 ? -5.300 1.427 13.350 1.00 89.06 99 ILE A C 1
ATOM 710 O O . ILE A 1 99 ? -5.797 2.489 12.990 1.00 89.06 99 ILE A O 1
ATOM 714 N N . CYS A 1 100 ? -5.216 1.102 14.636 1.00 89.62 100 CYS A N 1
ATOM 715 C CA . CYS A 1 100 ? -5.410 2.098 15.679 1.00 89.62 100 CYS A CA 1
ATOM 716 C C . CYS A 1 100 ? -4.160 2.988 15.762 1.00 89.62 100 CYS A C 1
ATOM 718 O O . CYS A 1 100 ? -3.103 2.495 16.137 1.00 89.62 100 CYS A O 1
ATOM 720 N N . ASP A 1 101 ? -4.238 4.279 15.449 1.00 90.12 101 ASP A N 1
ATOM 721 C CA . ASP A 1 101 ? -3.152 5.245 15.663 1.00 90.12 101 ASP A CA 1
ATOM 722 C C . ASP A 1 101 ? -3.624 6.360 16.602 1.00 90.12 101 ASP A C 1
ATOM 724 O O . ASP A 1 101 ? -4.502 7.159 16.282 1.00 90.12 101 ASP A O 1
ATOM 728 N N . ASN A 1 102 ? -3.032 6.402 17.798 1.00 89.19 102 ASN A N 1
ATOM 729 C CA . ASN A 1 102 ? -3.251 7.442 18.813 1.00 89.19 102 ASN A CA 1
ATOM 730 C C . ASN A 1 102 ? -4.734 7.731 19.107 1.00 89.19 102 ASN A C 1
ATOM 732 O O . ASN A 1 102 ? -5.176 8.881 19.130 1.00 89.19 102 ASN A O 1
ATOM 736 N N . GLY A 1 103 ? -5.499 6.673 19.364 1.00 89.06 103 GLY A N 1
ATOM 737 C CA . GLY A 1 103 ? -6.898 6.749 19.771 1.00 89.06 103 GLY A CA 1
ATOM 738 C C . GLY A 1 103 ? -7.883 6.896 18.620 1.00 89.06 103 GLY A C 1
ATOM 739 O O . GLY A 1 103 ? -9.070 7.098 18.870 1.00 89.06 103 GLY A O 1
ATOM 740 N N . ARG A 1 104 ? -7.417 6.800 17.370 1.00 90.00 104 ARG A N 1
ATOM 741 C CA . ARG A 1 104 ? -8.260 6.840 16.174 1.00 90.00 104 ARG A CA 1
ATOM 742 C C . ARG A 1 104 ? -7.941 5.683 15.243 1.00 90.00 104 ARG A C 1
ATOM 744 O O . ARG A 1 104 ? -6.788 5.301 15.089 1.00 90.00 104 ARG A O 1
ATOM 751 N N . TRP A 1 105 ? -8.966 5.153 14.592 1.00 89.06 105 TRP A N 1
ATOM 752 C CA . TRP A 1 105 ? -8.792 4.187 13.514 1.00 89.06 105 TRP A CA 1
ATOM 753 C C . TRP A 1 105 ? -8.349 4.904 12.235 1.00 89.06 105 TRP A C 1
ATOM 755 O O . TRP A 1 105 ? -9.027 5.828 11.790 1.00 89.06 105 TRP A O 1
ATOM 765 N N . THR A 1 106 ? -7.234 4.478 11.641 1.00 88.81 106 THR A N 1
ATOM 766 C CA . THR A 1 106 ? -6.746 4.969 10.345 1.00 88.81 106 THR A CA 1
ATOM 767 C C . THR A 1 106 ? -7.544 4.298 9.235 1.00 88.81 106 THR A C 1
ATOM 769 O O . THR A 1 106 ? -7.258 3.168 8.829 1.00 88.81 106 THR A O 1
ATOM 772 N N . THR A 1 107 ? -8.596 4.966 8.786 1.00 85.69 107 THR A N 1
ATOM 773 C CA . THR A 1 107 ? -9.559 4.412 7.821 1.00 85.69 107 THR A CA 1
ATOM 774 C C . THR A 1 107 ? -9.252 4.817 6.385 1.00 85.69 107 THR A C 1
ATOM 776 O O . THR A 1 107 ? -9.724 4.184 5.453 1.00 85.69 107 THR A O 1
ATOM 779 N N . GLU A 1 108 ? -8.412 5.831 6.199 1.00 81.38 108 GLU A N 1
ATOM 780 C CA . GLU A 1 108 ? -8.145 6.479 4.915 1.00 81.38 108 GLU A CA 1
ATOM 781 C C . GLU A 1 108 ? -7.438 5.546 3.926 1.00 81.38 108 GLU A C 1
ATOM 783 O O . GLU A 1 108 ? -7.598 5.672 2.716 1.00 81.38 108 GLU A O 1
ATOM 788 N N . THR A 1 109 ? -6.668 4.590 4.447 1.00 80.38 109 THR A N 1
ATOM 789 C CA . THR A 1 109 ? -5.898 3.638 3.633 1.00 80.38 109 THR A CA 1
ATOM 790 C C . THR A 1 109 ? -6.583 2.281 3.491 1.00 80.38 109 THR A C 1
ATOM 792 O O . THR A 1 109 ? -6.154 1.469 2.673 1.00 80.38 109 THR A O 1
ATOM 795 N N . PHE A 1 110 ? -7.638 2.014 4.272 1.00 87.44 110 PHE A N 1
ATOM 796 C CA . PHE A 1 110 ? -8.323 0.725 4.284 1.00 87.44 110 PHE A CA 1
ATOM 797 C C . PHE A 1 110 ? -9.606 0.757 3.454 1.00 87.44 110 PHE A C 1
ATOM 799 O O . PHE A 1 110 ? -10.473 1.599 3.669 1.00 87.44 110 PHE A O 1
ATOM 806 N N . LYS A 1 111 ? -9.769 -0.217 2.554 1.00 89.00 111 LYS A N 1
ATOM 807 C CA . LYS A 1 111 ? -11.051 -0.471 1.880 1.00 89.00 111 LYS A CA 1
ATOM 808 C C . LYS A 1 111 ? -11.179 -1.909 1.399 1.00 89.00 111 LYS A C 1
ATOM 810 O O . LYS A 1 111 ? -10.184 -2.582 1.132 1.00 89.00 111 LYS A O 1
ATOM 815 N N . CYS A 1 112 ? -12.415 -2.353 1.203 1.00 91.31 112 CYS A N 1
ATOM 816 C CA . CYS A 1 112 ? -12.726 -3.584 0.487 1.00 91.31 112 CYS A CA 1
ATOM 817 C C . CYS A 1 112 ? -13.093 -3.258 -0.965 1.00 91.31 112 CYS A C 1
ATOM 819 O O . CYS A 1 112 ? -14.061 -2.544 -1.210 1.00 91.31 112 CYS A O 1
ATOM 821 N N . THR A 1 113 ? -12.348 -3.799 -1.932 1.00 89.88 113 THR A N 1
ATOM 822 C CA . THR A 1 113 ? -12.618 -3.608 -3.368 1.00 89.88 113 THR A CA 1
ATOM 823 C C . THR A 1 113 ? -12.951 -4.921 -4.070 1.00 89.88 113 THR A C 1
ATOM 825 O O . THR A 1 113 ? -12.443 -5.977 -3.695 1.00 89.88 113 THR A O 1
ATOM 828 N N . ASN A 1 114 ? -13.787 -4.861 -5.103 1.00 92.31 114 ASN A N 1
ATOM 829 C CA . ASN A 1 114 ? -14.015 -5.954 -6.050 1.00 92.31 114 ASN A CA 1
ATOM 830 C C . ASN A 1 114 ? -13.150 -5.826 -7.321 1.00 92.31 114 ASN A C 1
ATOM 832 O O . ASN A 1 114 ? -13.193 -6.708 -8.182 1.00 92.31 114 ASN A O 1
ATOM 836 N N . SER A 1 115 ? -12.360 -4.756 -7.438 1.00 91.44 115 SER A N 1
ATOM 837 C CA . SER A 1 115 ? -11.396 -4.565 -8.519 1.00 91.44 115 SER A CA 1
ATOM 838 C C . SER A 1 115 ? -10.262 -5.603 -8.452 1.00 91.44 115 SER A C 1
ATOM 840 O O . SER A 1 115 ? -9.942 -6.121 -7.373 1.00 91.44 115 SER A O 1
ATOM 842 N N . PRO A 1 116 ? -9.606 -5.914 -9.586 1.00 92.06 116 PRO A N 1
ATOM 843 C CA . PRO A 1 116 ? -8.344 -6.644 -9.581 1.00 92.06 116 PRO A CA 1
ATOM 844 C C . PRO A 1 116 ? -7.302 -5.964 -8.677 1.00 92.06 116 PRO A C 1
ATOM 846 O O . PRO A 1 116 ? -7.298 -4.748 -8.503 1.00 92.06 116 PRO A O 1
ATOM 849 N N . ILE A 1 117 ? -6.407 -6.759 -8.085 1.00 92.00 117 ILE A N 1
ATOM 850 C CA . ILE A 1 117 ? -5.373 -6.264 -7.167 1.00 92.00 117 ILE A CA 1
ATOM 851 C C . ILE A 1 117 ? -4.006 -6.840 -7.514 1.00 92.00 117 ILE A C 1
ATOM 853 O O . ILE A 1 117 ? -3.888 -8.032 -7.802 1.00 92.00 117 ILE A O 1
ATOM 857 N N . CYS A 1 118 ? -2.961 -6.031 -7.388 1.00 92.00 118 CYS A N 1
ATOM 858 C CA . CYS A 1 118 ? -1.581 -6.493 -7.413 1.00 92.00 118 CYS A CA 1
ATOM 859 C C . CYS A 1 118 ? -1.081 -6.704 -5.984 1.00 92.00 118 CYS A C 1
ATOM 861 O O . CYS A 1 118 ? -1.267 -5.854 -5.114 1.00 92.00 118 CYS A O 1
ATOM 863 N N . GLY A 1 119 ? -0.426 -7.842 -5.743 1.00 89.69 119 GLY A N 1
ATOM 864 C CA . GLY A 1 119 ? 0.385 -8.032 -4.539 1.00 89.69 119 GLY A CA 1
ATOM 865 C C . GLY A 1 119 ? 1.724 -7.299 -4.650 1.00 89.69 119 GLY A C 1
ATOM 866 O O . GLY A 1 119 ? 1.964 -6.578 -5.617 1.00 89.69 119 GLY A O 1
ATOM 867 N N . LEU A 1 120 ? 2.643 -7.541 -3.714 1.00 90.50 120 LEU A N 1
ATOM 868 C CA . LEU A 1 120 ? 4.012 -7.020 -3.816 1.00 90.50 120 LEU A CA 1
ATOM 869 C C . LEU A 1 120 ? 4.682 -7.400 -5.158 1.00 90.50 120 LEU A C 1
ATOM 871 O O . LEU A 1 120 ? 4.431 -8.498 -5.675 1.00 90.50 120 LEU A O 1
ATOM 875 N N . PRO A 1 121 ? 5.546 -6.536 -5.728 1.00 89.75 121 PRO A N 1
ATOM 876 C CA . PRO A 1 121 ? 6.329 -6.862 -6.915 1.00 89.75 121 PRO A CA 1
ATOM 877 C C . PRO A 1 121 ? 7.290 -8.030 -6.643 1.00 89.75 121 PRO A C 1
ATOM 879 O O . PRO A 1 121 ? 8.221 -7.933 -5.852 1.00 89.75 121 PRO A O 1
ATOM 882 N N . THR A 1 122 ? 7.076 -9.146 -7.329 1.00 88.12 122 THR A N 1
ATOM 883 C CA . THR A 1 122 ? 7.903 -10.360 -7.292 1.00 88.12 122 THR A CA 1
ATOM 884 C C . THR A 1 122 ? 8.197 -10.803 -8.720 1.00 88.12 122 THR A C 1
ATOM 886 O O . THR A 1 122 ? 7.611 -10.281 -9.665 1.00 88.12 122 THR A O 1
ATOM 889 N N . SER A 1 123 ? 9.053 -11.804 -8.922 1.00 82.25 123 SER A N 1
ATOM 890 C CA . SER A 1 123 ? 9.262 -12.376 -10.262 1.00 82.25 123 SER A CA 1
ATOM 891 C C . SER A 1 123 ? 7.978 -12.913 -10.913 1.00 82.25 123 SER A C 1
ATOM 893 O O . SER A 1 123 ? 7.907 -12.963 -12.134 1.00 82.25 123 SER A O 1
ATOM 895 N N . ALA A 1 124 ? 6.961 -13.284 -10.125 1.00 82.56 124 ALA A N 1
ATOM 896 C CA . ALA A 1 124 ? 5.677 -13.775 -10.628 1.00 82.56 124 ALA A CA 1
ATOM 897 C C . ALA A 1 124 ? 4.657 -12.660 -10.920 1.00 82.56 124 ALA A C 1
ATOM 899 O O . ALA A 1 124 ? 3.729 -12.870 -11.693 1.00 82.56 124 ALA A O 1
ATOM 900 N N . THR A 1 125 ? 4.803 -11.498 -10.280 1.00 84.75 125 THR A N 1
ATOM 901 C CA . THR A 1 125 ? 3.841 -10.384 -10.357 1.00 84.75 125 THR A CA 1
ATOM 902 C C . THR A 1 125 ? 4.400 -9.168 -11.091 1.00 84.75 125 THR A C 1
ATOM 904 O O . THR A 1 125 ? 3.669 -8.208 -11.309 1.00 84.75 125 THR A O 1
ATOM 907 N N . LYS A 1 126 ? 5.678 -9.180 -11.484 1.00 88.81 126 LYS A N 1
ATOM 908 C CA . LYS A 1 126 ? 6.298 -8.164 -12.340 1.00 88.81 126 LYS A CA 1
ATOM 909 C C . LYS A 1 126 ? 6.186 -8.563 -13.807 1.00 88.81 126 LYS A C 1
ATOM 911 O O . LYS A 1 126 ? 6.447 -9.710 -14.165 1.00 88.81 126 LYS A O 1
ATOM 916 N N . ALA A 1 127 ? 5.862 -7.600 -14.664 1.00 86.44 127 ALA A N 1
ATOM 917 C CA . ALA A 1 127 ? 6.049 -7.758 -16.098 1.00 86.44 127 ALA A CA 1
ATOM 918 C C . ALA A 1 127 ? 7.542 -7.924 -16.435 1.00 86.44 127 ALA A C 1
ATOM 920 O O . ALA A 1 127 ? 8.420 -7.416 -15.735 1.00 86.44 127 ALA A O 1
ATOM 921 N N . THR A 1 128 ? 7.836 -8.619 -17.535 1.00 84.56 128 THR A N 1
ATOM 922 C CA . THR A 1 128 ? 9.211 -8.947 -17.962 1.00 84.56 128 THR A CA 1
ATOM 923 C C . THR A 1 128 ? 10.058 -7.728 -18.323 1.00 84.56 128 THR A C 1
ATOM 925 O O . THR A 1 128 ? 11.277 -7.834 -18.403 1.00 84.56 128 THR A O 1
ATOM 928 N N . ASN A 1 129 ? 9.429 -6.577 -18.554 1.00 84.94 129 ASN A N 1
ATOM 929 C CA . ASN A 1 129 ? 10.093 -5.317 -18.869 1.00 84.94 129 ASN A CA 1
ATOM 930 C C . ASN A 1 129 ? 10.388 -4.453 -17.630 1.00 84.94 129 ASN A C 1
ATOM 932 O O . ASN A 1 129 ? 10.888 -3.341 -17.795 1.00 84.94 129 ASN A O 1
ATOM 936 N N . LEU A 1 130 ? 10.070 -4.911 -16.418 1.00 92.69 130 LEU A N 1
ATOM 937 C CA . LEU A 1 130 ? 10.471 -4.245 -15.180 1.00 92.69 130 LEU A CA 1
ATOM 938 C C . LEU A 1 130 ? 11.833 -4.733 -14.696 1.00 92.69 130 LEU A C 1
ATOM 940 O O . LEU A 1 130 ? 12.220 -5.880 -14.922 1.00 92.69 130 LEU A O 1
ATOM 944 N N . ASP A 1 131 ? 12.527 -3.871 -13.962 1.00 93.25 131 ASP A N 1
ATOM 945 C CA . ASP A 1 131 ? 13.845 -4.191 -13.438 1.00 93.25 131 ASP A CA 1
ATOM 946 C C . ASP A 1 131 ? 13.760 -5.333 -12.417 1.00 93.25 131 ASP A C 1
ATOM 948 O O . ASP A 1 131 ? 12.892 -5.399 -11.529 1.00 93.25 131 ASP A O 1
ATOM 952 N N . THR A 1 132 ? 14.704 -6.266 -12.526 1.00 92.56 132 THR A N 1
ATOM 953 C CA . THR A 1 132 ? 14.796 -7.412 -11.615 1.00 92.56 132 THR A CA 1
ATOM 954 C C . THR A 1 132 ? 15.055 -6.969 -10.181 1.00 92.56 132 THR A C 1
ATOM 956 O O . THR A 1 132 ? 14.559 -7.622 -9.265 1.00 92.56 132 THR A O 1
ATOM 959 N N . ASP A 1 133 ? 15.727 -5.827 -10.010 1.00 92.88 133 ASP A N 1
ATOM 960 C CA . ASP A 1 133 ? 16.093 -5.230 -8.725 1.00 92.88 133 ASP A CA 1
ATOM 961 C C . ASP A 1 133 ? 14.909 -4.612 -7.963 1.00 92.88 133 ASP A C 1
ATOM 963 O O . ASP A 1 133 ? 15.068 -4.292 -6.791 1.00 92.88 133 ASP A O 1
ATOM 967 N N . ILE A 1 134 ? 13.719 -4.465 -8.561 1.00 92.69 134 ILE A N 1
ATOM 968 C CA . ILE A 1 134 ? 12.531 -3.990 -7.829 1.00 92.69 134 ILE A CA 1
ATOM 969 C C . ILE A 1 134 ? 12.126 -5.028 -6.774 1.00 92.69 134 ILE A C 1
ATOM 971 O O . ILE A 1 134 ? 11.819 -6.171 -7.131 1.00 92.69 134 ILE A O 1
ATOM 975 N N . ILE A 1 135 ? 12.067 -4.613 -5.507 1.00 91.75 135 ILE A N 1
ATOM 976 C CA . ILE A 1 135 ? 11.746 -5.472 -4.351 1.00 91.75 135 ILE A CA 1
ATOM 977 C C . ILE A 1 135 ? 10.458 -5.081 -3.625 1.00 91.75 135 ILE A C 1
ATOM 979 O O . ILE A 1 135 ? 9.995 -5.820 -2.757 1.00 91.75 135 ILE A O 1
ATOM 983 N N . GLY A 1 136 ? 9.871 -3.933 -3.954 1.00 91.75 136 GLY A N 1
ATOM 984 C CA . GLY A 1 136 ? 8.697 -3.443 -3.250 1.00 91.75 136 GLY A CA 1
ATOM 985 C C . GLY A 1 136 ? 8.104 -2.189 -3.868 1.00 91.75 136 GLY A C 1
ATOM 986 O O . GLY A 1 136 ? 8.637 -1.627 -4.823 1.00 91.75 136 GLY A O 1
ATOM 987 N N . VAL A 1 137 ? 6.992 -1.758 -3.284 1.00 92.25 137 VAL A N 1
ATOM 988 C CA . VAL A 1 137 ? 6.395 -0.441 -3.514 1.00 92.25 137 VAL A CA 1
ATOM 989 C C . VAL A 1 137 ? 6.649 0.449 -2.306 1.00 92.25 137 VAL A C 1
ATOM 991 O O . VAL A 1 137 ? 6.732 -0.038 -1.175 1.00 92.25 137 VAL A O 1
ATOM 994 N N . VAL A 1 138 ? 6.773 1.751 -2.540 1.00 89.75 138 VAL A N 1
ATOM 995 C CA . VAL A 1 138 ? 6.765 2.740 -1.460 1.00 89.75 138 VAL A CA 1
ATOM 996 C C . VAL A 1 138 ? 5.341 2.820 -0.914 1.00 89.75 138 VAL A C 1
ATOM 998 O O . VAL A 1 138 ? 4.387 2.905 -1.688 1.00 89.75 138 VAL A O 1
ATOM 1001 N N . GLN A 1 139 ? 5.195 2.756 0.410 1.00 85.44 139 GLN A N 1
ATOM 1002 C CA . GLN A 1 139 ? 3.882 2.834 1.047 1.00 85.44 139 GLN A CA 1
ATOM 1003 C C . GLN A 1 139 ? 3.277 4.228 0.858 1.00 85.44 139 GLN A C 1
ATOM 1005 O O . GLN A 1 139 ? 3.927 5.236 1.131 1.00 85.44 139 GLN A O 1
ATOM 1010 N N . SER A 1 140 ? 2.029 4.269 0.406 1.00 84.25 140 SER A N 1
ATOM 1011 C CA . SER A 1 140 ? 1.206 5.474 0.303 1.00 84.25 140 SER A CA 1
ATOM 1012 C C . SER A 1 140 ? -0.253 5.121 0.606 1.00 84.25 140 SER A C 1
ATOM 1014 O O . SER A 1 140 ? -0.564 3.977 0.934 1.00 84.25 140 SER A O 1
ATOM 1016 N N . GLU A 1 141 ? -1.164 6.085 0.478 1.00 80.00 141 GLU A N 1
ATOM 1017 C CA . GLU A 1 141 ? -2.603 5.853 0.667 1.00 80.00 141 GLU A CA 1
ATOM 1018 C C . GLU A 1 141 ? -3.170 4.787 -0.284 1.00 80.00 141 GLU A C 1
ATOM 1020 O O . GLU A 1 141 ? -4.079 4.047 0.083 1.00 80.00 141 GLU A O 1
ATOM 1025 N N . THR A 1 142 ? -2.615 4.675 -1.494 1.00 85.56 142 THR A N 1
ATOM 1026 C CA . THR A 1 142 ? -3.094 3.757 -2.540 1.00 85.56 142 THR A CA 1
ATOM 1027 C C . THR A 1 142 ? -2.118 2.624 -2.849 1.00 85.56 142 THR A C 1
ATOM 1029 O O . THR A 1 142 ? -2.483 1.682 -3.549 1.00 85.56 142 THR A O 1
ATOM 1032 N N . CYS A 1 143 ? -0.883 2.699 -2.343 1.00 88.44 143 CYS A N 1
ATOM 1033 C CA . CYS A 1 143 ? 0.195 1.763 -2.646 1.00 88.44 143 CYS A CA 1
ATOM 1034 C C . CYS A 1 143 ? 0.654 1.014 -1.399 1.00 88.44 143 CYS A C 1
ATOM 1036 O O . CYS A 1 143 ? 1.022 1.609 -0.387 1.00 88.44 143 CYS A O 1
ATOM 1038 N N . GLY A 1 144 ? 0.711 -0.312 -1.489 1.00 86.38 144 GLY A N 1
ATOM 1039 C CA . GLY A 1 144 ? 1.178 -1.148 -0.389 1.00 86.38 144 GLY A CA 1
ATOM 1040 C C . GLY A 1 144 ? 1.296 -2.618 -0.767 1.00 86.38 144 GLY A C 1
ATOM 1041 O O . GLY A 1 144 ? 1.423 -2.975 -1.938 1.00 86.38 144 GLY A O 1
ATOM 1042 N N . SER A 1 145 ? 1.230 -3.494 0.239 1.00 84.12 145 SER A N 1
ATOM 1043 C CA . SER A 1 145 ? 1.312 -4.952 0.049 1.00 84.12 145 SER A CA 1
ATOM 1044 C C . SER A 1 145 ? 0.227 -5.508 -0.874 1.00 84.12 145 SER A C 1
ATOM 1046 O O . SER A 1 145 ? 0.423 -6.549 -1.502 1.00 84.12 145 SER A O 1
ATOM 1048 N N . ILE A 1 146 ? -0.906 -4.809 -0.935 1.00 89.00 146 ILE A N 1
ATOM 1049 C CA . ILE A 1 146 ? -2.008 -5.043 -1.855 1.00 89.00 146 ILE A CA 1
ATOM 1050 C C . ILE A 1 146 ? -2.379 -3.687 -2.443 1.00 89.00 146 ILE A C 1
ATOM 1052 O O . ILE A 1 146 ? -2.651 -2.752 -1.695 1.00 89.00 146 ILE A O 1
ATOM 1056 N N . THR A 1 147 ? -2.368 -3.587 -3.765 1.00 91.06 147 THR A N 1
ATOM 1057 C CA . THR A 1 147 ? -2.642 -2.353 -4.505 1.00 91.06 147 THR A CA 1
ATOM 1058 C C . THR A 1 147 ? -3.771 -2.596 -5.498 1.00 91.06 147 THR A C 1
ATOM 1060 O O . THR A 1 147 ? -3.780 -3.626 -6.173 1.00 91.06 147 THR A O 1
ATOM 1063 N N . GLU A 1 148 ? -4.720 -1.666 -5.591 1.00 92.81 148 GLU A N 1
ATOM 1064 C CA . GLU A 1 148 ? -5.804 -1.743 -6.575 1.00 92.81 148 GLU A CA 1
ATOM 1065 C C . GLU A 1 148 ? -5.273 -1.587 -7.999 1.00 92.81 148 GLU A C 1
ATOM 1067 O O . GLU A 1 148 ? -4.355 -0.797 -8.249 1.00 92.81 148 GLU A O 1
ATOM 1072 N N . SER A 1 149 ? -5.872 -2.299 -8.948 1.00 92.69 149 SER A N 1
ATOM 1073 C CA . SER A 1 149 ? -5.581 -2.094 -10.359 1.00 92.69 149 SER A CA 1
ATOM 1074 C C . SER A 1 149 ? -5.889 -0.662 -10.811 1.00 92.69 149 SER A C 1
ATOM 1076 O O . SER A 1 149 ? -6.699 0.051 -10.223 1.00 92.69 149 SER A O 1
ATOM 1078 N N . GLY A 1 150 ? -5.132 -0.190 -11.798 1.00 92.12 150 GLY A N 1
ATOM 1079 C CA . GLY A 1 150 ? -5.135 1.200 -12.244 1.00 92.12 150 GLY A CA 1
ATOM 1080 C C . GLY A 1 150 ? -4.220 2.130 -11.436 1.00 92.12 150 GLY A C 1
ATOM 1081 O O . GLY A 1 150 ? -3.874 3.198 -11.940 1.00 92.12 150 GLY A O 1
ATOM 1082 N N . THR A 1 151 ? -3.768 1.727 -10.244 1.00 93.38 151 THR A N 1
ATOM 1083 C CA . THR A 1 151 ? -2.918 2.555 -9.371 1.00 93.38 151 THR A CA 1
ATOM 1084 C C . THR A 1 151 ? -1.462 2.576 -9.837 1.00 93.38 151 THR A C 1
ATOM 1086 O O . THR A 1 151 ? -0.873 1.522 -10.094 1.00 93.38 151 THR A O 1
ATOM 1089 N N . SER A 1 152 ? -0.862 3.768 -9.881 1.00 95.06 152 SER A N 1
ATOM 1090 C CA . SER A 1 152 ? 0.579 3.963 -10.082 1.00 95.06 152 SER A CA 1
ATOM 1091 C C . SER A 1 152 ? 1.284 4.196 -8.749 1.00 95.06 152 SER A C 1
ATOM 1093 O O . SER A 1 152 ? 0.846 5.013 -7.943 1.00 95.06 152 SER A O 1
ATOM 1095 N N . CYS A 1 153 ? 2.387 3.489 -8.534 1.00 93.75 153 CYS A N 1
ATOM 1096 C CA . CYS A 1 153 ? 3.141 3.482 -7.291 1.00 93.75 153 CYS A CA 1
ATOM 1097 C C . CYS A 1 153 ? 4.616 3.745 -7.541 1.00 93.75 153 CYS A C 1
ATOM 1099 O O . CYS A 1 153 ? 5.212 3.214 -8.479 1.00 93.75 153 CYS A O 1
ATOM 1101 N N . MET A 1 154 ? 5.228 4.502 -6.638 1.00 93.06 154 MET A N 1
ATOM 1102 C CA . MET A 1 154 ? 6.678 4.498 -6.506 1.00 93.06 154 MET A CA 1
ATOM 1103 C C . MET A 1 154 ? 7.154 3.136 -5.995 1.00 93.06 154 MET A C 1
ATOM 1105 O O . MET A 1 154 ? 6.418 2.414 -5.314 1.00 93.06 154 MET A O 1
ATOM 1109 N N . PHE A 1 155 ? 8.401 2.790 -6.293 1.00 92.81 155 PHE A N 1
ATOM 1110 C CA . PHE A 1 155 ? 8.960 1.479 -5.985 1.00 92.81 155 PHE A CA 1
ATOM 1111 C C . PHE A 1 155 ? 10.330 1.558 -5.320 1.00 92.81 155 PHE A C 1
ATOM 1113 O O . PHE A 1 155 ? 11.034 2.562 -5.399 1.00 92.81 155 PHE A O 1
ATOM 1120 N N . THR A 1 156 ? 10.694 0.479 -4.632 1.00 91.38 156 THR A N 1
ATOM 1121 C CA . THR A 1 156 ? 11.988 0.326 -3.966 1.00 91.38 156 THR A CA 1
ATOM 1122 C C . THR A 1 156 ? 12.831 -0.722 -4.680 1.00 91.38 156 THR A C 1
ATOM 1124 O O . THR A 1 156 ? 12.310 -1.708 -5.216 1.00 91.38 156 THR A O 1
ATOM 1127 N N . CYS A 1 157 ? 14.146 -0.507 -4.684 1.00 91.62 157 CYS A N 1
ATOM 1128 C CA . CYS A 1 157 ? 15.110 -1.356 -5.374 1.00 91.62 157 CYS A CA 1
ATOM 1129 C C . CYS A 1 157 ? 16.101 -2.002 -4.397 1.00 91.62 157 CYS A C 1
ATOM 1131 O O . CYS A 1 157 ? 16.393 -1.464 -3.330 1.00 91.62 157 CYS A O 1
ATOM 1133 N N . ALA A 1 158 ? 16.617 -3.170 -4.770 1.00 90.19 158 ALA A N 1
ATOM 1134 C CA . ALA A 1 158 ? 17.730 -3.838 -4.108 1.00 90.19 158 ALA A CA 1
ATOM 1135 C C . ALA A 1 158 ? 19.081 -3.208 -4.492 1.00 90.19 158 ALA A C 1
ATOM 1137 O O . ALA A 1 158 ? 19.153 -2.273 -5.287 1.00 90.19 158 ALA A O 1
ATOM 1138 N N . AS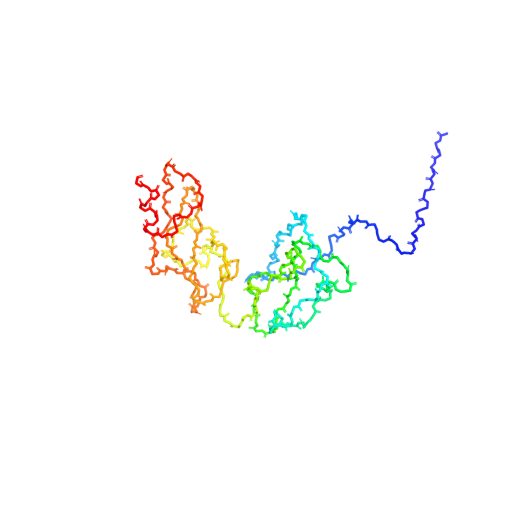N A 1 159 ? 20.169 -3.776 -3.960 1.00 88.69 159 ASN A N 1
ATOM 1139 C CA . ASN A 1 159 ? 21.538 -3.533 -4.429 1.00 88.69 159 ASN A CA 1
ATOM 1140 C C . ASN A 1 159 ? 21.993 -2.064 -4.357 1.00 88.69 159 ASN A C 1
ATOM 1142 O O . ASN A 1 159 ? 22.754 -1.618 -5.208 1.00 88.69 159 ASN A O 1
ATOM 1146 N N . ASN A 1 160 ? 21.551 -1.323 -3.332 1.00 83.38 160 ASN A N 1
ATOM 1147 C CA . ASN A 1 160 ? 21.854 0.106 -3.150 1.00 83.38 160 ASN A CA 1
ATOM 1148 C C . ASN A 1 160 ? 21.432 0.972 -4.349 1.00 83.38 160 ASN A C 1
ATOM 1150 O O . ASN A 1 160 ? 22.111 1.933 -4.706 1.00 83.38 160 ASN A O 1
ATOM 1154 N N . LYS A 1 161 ? 20.310 0.621 -4.980 1.00 87.00 161 LYS A N 1
ATOM 1155 C CA . LYS A 1 161 ? 19.692 1.409 -6.045 1.00 87.00 161 LYS A CA 1
ATOM 1156 C C . LYS A 1 161 ? 18.471 2.158 -5.533 1.00 87.00 161 LYS A C 1
ATOM 1158 O O . LYS A 1 161 ? 17.801 1.721 -4.598 1.00 87.00 161 LYS A O 1
ATOM 1163 N N . VAL A 1 162 ? 18.157 3.268 -6.188 1.00 86.94 162 VAL A N 1
ATOM 1164 C CA . VAL A 1 162 ? 16.929 4.037 -5.986 1.00 86.94 162 VAL A CA 1
ATOM 1165 C C . VAL A 1 162 ? 15.970 3.783 -7.147 1.00 86.94 162 VAL A C 1
ATOM 1167 O O . VAL A 1 162 ? 16.388 3.697 -8.302 1.00 86.94 162 VAL A O 1
ATOM 1170 N N . GLY A 1 163 ? 14.684 3.620 -6.839 1.00 89.62 163 GLY A N 1
ATOM 1171 C CA . GLY A 1 163 ? 13.642 3.540 -7.859 1.00 89.62 163 GLY A CA 1
ATOM 1172 C C . GLY A 1 163 ? 13.296 4.935 -8.367 1.00 89.62 163 GLY A C 1
ATOM 1173 O O . GLY A 1 163 ? 13.015 5.818 -7.560 1.00 89.62 163 GLY A O 1
ATOM 1174 N N . VAL A 1 164 ? 13.327 5.128 -9.685 1.00 90.38 164 VAL A N 1
ATOM 1175 C CA . VAL A 1 164 ? 12.994 6.399 -10.340 1.00 90.38 164 VAL A CA 1
ATOM 1176 C C . VAL A 1 164 ? 11.779 6.201 -11.250 1.00 90.38 164 VAL A C 1
ATOM 1178 O O . VAL A 1 164 ? 11.778 5.327 -12.127 1.00 90.38 164 VAL A O 1
ATOM 1181 N N . GLY A 1 165 ? 10.749 7.023 -11.033 1.00 91.50 165 GLY A N 1
ATOM 1182 C CA . GLY A 1 165 ? 9.454 6.936 -11.710 1.00 91.50 165 GLY A CA 1
ATOM 1183 C C . GLY A 1 165 ? 8.459 6.010 -11.008 1.00 91.50 165 GLY A C 1
ATOM 1184 O O . GLY A 1 165 ? 8.619 5.661 -9.835 1.00 91.50 165 GLY A O 1
ATOM 1185 N N . THR A 1 166 ? 7.430 5.578 -11.739 1.00 95.12 166 THR A N 1
ATOM 1186 C CA . THR A 1 166 ? 6.352 4.742 -11.193 1.00 95.12 166 THR A CA 1
ATOM 1187 C C . THR A 1 166 ? 6.185 3.402 -11.906 1.00 95.12 166 THR A C 1
ATOM 1189 O O . THR A 1 166 ? 6.550 3.213 -13.067 1.00 95.12 166 THR A O 1
ATOM 1192 N N . ILE A 1 167 ? 5.598 2.445 -11.189 1.00 95.81 167 ILE A N 1
ATOM 1193 C CA . ILE A 1 167 ? 5.051 1.201 -11.732 1.00 95.81 167 ILE A CA 1
ATOM 1194 C C . ILE A 1 167 ? 3.537 1.185 -11.540 1.00 95.81 167 ILE A C 1
ATOM 1196 O O . ILE A 1 167 ? 3.033 1.663 -10.528 1.00 95.81 167 ILE A O 1
ATOM 1200 N N . LYS A 1 168 ? 2.802 0.624 -12.496 1.00 95.44 168 LYS A N 1
ATOM 1201 C CA . LYS A 1 168 ? 1.338 0.605 -12.501 1.00 95.44 168 LYS A CA 1
ATOM 1202 C C . LYS A 1 168 ? 0.801 -0.805 -12.302 1.00 95.44 168 LYS A C 1
ATOM 1204 O O . LYS A 1 168 ? 1.238 -1.733 -12.985 1.00 95.44 168 LYS A O 1
ATOM 1209 N N . CYS A 1 169 ? -0.156 -0.964 -11.393 1.00 94.88 169 CYS A N 1
ATOM 1210 C CA . CYS A 1 169 ? -0.914 -2.201 -11.261 1.00 94.88 169 CYS A CA 1
ATOM 1211 C C . CYS A 1 169 ? -1.964 -2.288 -12.374 1.00 94.88 169 CYS A C 1
ATOM 1213 O O . CYS A 1 169 ? -2.729 -1.350 -12.586 1.00 94.88 169 CYS A O 1
ATOM 1215 N N . THR A 1 170 ? -2.006 -3.399 -13.104 1.00 92.94 170 THR A N 1
ATOM 1216 C CA . THR A 1 170 ? -2.862 -3.535 -14.293 1.00 92.94 170 THR A CA 1
ATOM 1217 C C . THR A 1 170 ? -4.178 -4.253 -14.023 1.00 92.94 170 THR A C 1
ATOM 1219 O O . THR A 1 170 ? -4.264 -5.123 -13.159 1.00 92.94 170 THR A O 1
ATOM 1222 N N . ASP A 1 171 ? -5.209 -3.893 -14.793 1.00 86.88 171 ASP A N 1
ATOM 1223 C CA . ASP A 1 171 ? -6.555 -4.470 -14.667 1.00 86.88 171 ASP A CA 1
ATOM 1224 C C . ASP A 1 171 ? -6.650 -5.867 -15.303 1.00 86.88 171 ASP A C 1
ATOM 1226 O O . ASP A 1 171 ? -7.373 -6.741 -14.824 1.00 86.88 171 ASP A O 1
ATOM 1230 N N . GLN A 1 172 ? -5.909 -6.095 -16.392 1.00 76.00 172 GLN A N 1
ATOM 1231 C CA . GLN A 1 172 ? -5.926 -7.346 -17.150 1.00 76.00 172 GLN A CA 1
ATOM 1232 C C . GLN A 1 172 ? -4.699 -8.184 -16.801 1.00 76.00 172 GLN A C 1
ATOM 1234 O O . GLN A 1 172 ? -3.614 -7.937 -17.318 1.00 76.00 172 GLN A O 1
ATOM 1239 N N . ASN A 1 173 ? -4.905 -9.200 -15.957 1.00 82.25 173 ASN A N 1
ATOM 1240 C CA . ASN A 1 173 ? -3.864 -10.004 -15.307 1.00 82.25 173 ASN A CA 1
ATOM 1241 C C . ASN A 1 173 ? -3.038 -9.145 -14.347 1.00 82.25 173 ASN A C 1
ATOM 1243 O O . ASN A 1 173 ? -2.100 -8.515 -14.811 1.00 82.25 173 ASN A O 1
ATOM 1247 N N . PRO A 1 174 ? -3.354 -9.110 -13.039 1.00 84.69 174 PRO A N 1
ATOM 1248 C CA . PRO A 1 174 ? -2.784 -8.145 -12.103 1.00 84.69 174 PRO A CA 1
ATOM 1249 C C . PRO A 1 174 ? -1.270 -8.316 -11.943 1.00 84.69 174 PRO A C 1
ATOM 1251 O O . PRO A 1 174 ? -0.769 -9.013 -11.057 1.00 84.69 174 PRO A O 1
ATOM 1254 N N . VAL A 1 175 ? -0.550 -7.657 -12.840 1.00 92.56 175 VAL A N 1
ATOM 1255 C CA . VAL A 1 175 ? 0.898 -7.573 -12.896 1.00 92.56 175 VAL A CA 1
ATOM 1256 C C . VAL A 1 175 ? 1.299 -6.111 -12.854 1.00 92.56 175 VAL A C 1
ATOM 1258 O O . VAL A 1 175 ? 0.600 -5.230 -13.365 1.00 92.56 175 VAL A O 1
ATOM 1261 N N . TRP A 1 176 ? 2.453 -5.860 -12.259 1.00 95.06 176 TRP A N 1
ATOM 1262 C CA . TRP A 1 176 ? 3.102 -4.565 -12.294 1.00 95.06 176 TRP A CA 1
ATOM 1263 C C . TRP A 1 176 ? 3.689 -4.323 -13.680 1.00 95.06 176 TRP A C 1
ATOM 1265 O O . TRP A 1 176 ? 4.458 -5.146 -14.180 1.00 95.06 176 TRP A O 1
ATOM 1275 N N . GLN A 1 177 ? 3.352 -3.187 -14.280 1.00 95.44 177 GLN A N 1
ATOM 1276 C CA . GLN A 1 177 ? 3.927 -2.690 -15.528 1.00 95.44 177 GLN A CA 1
ATOM 1277 C C . GLN A 1 177 ? 4.626 -1.350 -15.306 1.00 95.44 177 GLN A C 1
ATOM 1279 O O . GLN A 1 177 ? 4.514 -0.741 -14.244 1.00 95.44 177 GLN A O 1
ATOM 1284 N N . ARG A 1 178 ? 5.365 -0.891 -16.318 1.00 95.56 178 ARG A N 1
ATOM 1285 C CA . ARG A 1 178 ? 5.959 0.449 -16.328 1.00 95.56 178 ARG A CA 1
ATOM 1286 C C . ARG A 1 178 ? 4.853 1.507 -16.274 1.00 95.56 178 ARG A C 1
ATOM 1288 O O . ARG A 1 178 ? 3.889 1.405 -17.029 1.00 95.56 178 ARG A O 1
ATOM 1295 N N . GLY A 1 179 ? 4.995 2.486 -15.386 1.00 93.50 179 GLY A N 1
ATOM 1296 C CA . GLY A 1 179 ? 4.244 3.735 -15.462 1.00 93.50 179 GLY A CA 1
ATOM 1297 C C . GLY A 1 179 ? 4.796 4.651 -16.556 1.00 93.50 179 GLY A C 1
ATOM 1298 O O . GLY A 1 179 ? 5.834 4.363 -17.157 1.00 93.50 179 GLY A O 1
ATOM 1299 N N . ASP A 1 180 ? 4.104 5.761 -16.805 1.00 92.00 180 ASP A N 1
ATOM 1300 C CA . ASP A 1 180 ? 4.442 6.696 -17.889 1.00 92.00 180 ASP A CA 1
ATOM 1301 C C . ASP A 1 180 ? 5.792 7.399 -17.670 1.00 92.00 180 ASP A C 1
ATOM 1303 O O . ASP A 1 180 ? 6.474 7.768 -18.624 1.00 92.00 180 ASP A O 1
ATOM 1307 N N . ASP A 1 181 ? 6.200 7.547 -16.412 1.00 92.44 181 ASP A N 1
ATOM 1308 C CA . ASP A 1 181 ? 7.456 8.160 -15.982 1.00 92.44 181 ASP A CA 1
ATOM 1309 C C . ASP A 1 181 ? 8.511 7.127 -15.553 1.00 92.44 181 ASP A C 1
ATOM 1311 O O . ASP A 1 181 ? 9.519 7.493 -14.949 1.00 92.44 181 ASP A O 1
ATOM 1315 N N . TYR A 1 182 ? 8.295 5.837 -15.839 1.00 93.88 182 TYR A N 1
ATOM 1316 C CA . TYR A 1 182 ? 9.209 4.771 -15.435 1.00 93.88 182 TYR A CA 1
ATOM 1317 C C . TYR A 1 182 ? 10.605 4.965 -16.031 1.00 93.88 182 TYR A C 1
ATOM 1319 O O . TYR A 1 182 ? 10.790 4.921 -17.251 1.00 93.88 182 TYR A O 1
ATOM 1327 N N . VAL A 1 183 ? 11.603 5.060 -15.155 1.00 92.50 183 VAL A N 1
ATOM 1328 C CA . VAL A 1 183 ? 13.022 5.039 -15.530 1.00 92.50 183 VAL A CA 1
ATOM 1329 C C . VAL A 1 183 ? 13.665 3.716 -15.113 1.00 92.50 183 VAL A C 1
ATOM 1331 O O . VAL A 1 183 ? 14.381 3.114 -15.911 1.00 92.50 183 VAL A O 1
ATOM 1334 N N . GLY A 1 184 ? 13.363 3.233 -13.904 1.00 91.81 184 GLY A N 1
ATOM 1335 C CA . GLY A 1 184 ? 13.882 1.973 -13.362 1.00 91.81 184 GLY A CA 1
ATOM 1336 C C . GLY A 1 184 ? 14.705 2.148 -12.086 1.00 91.81 184 GLY A C 1
ATOM 1337 O O . GLY A 1 184 ? 14.647 3.181 -11.418 1.00 91.81 184 GLY A O 1
ATOM 1338 N N . CYS A 1 185 ? 15.453 1.112 -11.725 1.00 92.06 185 CYS A N 1
ATOM 1339 C CA . CYS A 1 185 ? 16.377 1.083 -10.602 1.00 92.06 185 CYS A CA 1
ATOM 1340 C C . CYS A 1 185 ? 17.731 1.662 -11.024 1.00 92.06 185 CYS A C 1
ATOM 1342 O O . CYS A 1 185 ? 18.490 1.029 -11.759 1.00 92.06 185 CYS A O 1
ATOM 1344 N N . SER A 1 186 ? 18.049 2.847 -10.511 1.00 89.81 186 SER A N 1
ATOM 1345 C CA . SER A 1 186 ? 19.292 3.570 -10.805 1.00 89.81 186 SER A CA 1
ATOM 1346 C C . SER A 1 186 ? 20.232 3.551 -9.603 1.00 89.81 186 SER A C 1
ATOM 1348 O O . SER A 1 186 ? 19.775 3.519 -8.462 1.00 89.81 186 SER A O 1
ATOM 1350 N N . ASP A 1 187 ? 21.544 3.582 -9.831 1.00 85.81 187 ASP A N 1
ATOM 1351 C CA . ASP A 1 187 ? 22.518 3.631 -8.736 1.00 85.81 187 ASP A CA 1
ATOM 1352 C C . ASP A 1 187 ? 22.328 4.905 -7.891 1.00 85.81 187 ASP A C 1
ATOM 1354 O O . ASP A 1 187 ? 22.038 5.988 -8.417 1.00 85.81 187 ASP A O 1
ATOM 1358 N N . THR A 1 188 ? 22.462 4.777 -6.565 1.00 70.12 188 THR A N 1
ATOM 1359 C CA . THR A 1 188 ? 22.374 5.926 -5.653 1.00 70.12 188 THR A CA 1
ATOM 1360 C C . THR A 1 188 ? 23.517 6.898 -5.909 1.00 70.12 188 THR A C 1
ATOM 1362 O O . THR A 1 188 ? 24.682 6.500 -5.950 1.00 70.12 188 THR A O 1
ATOM 1365 N N . CYS A 1 189 ? 23.207 8.186 -6.011 1.00 66.69 189 CYS A N 1
ATOM 1366 C CA . CYS A 1 189 ? 24.222 9.217 -6.167 1.00 66.69 189 CYS A CA 1
ATOM 1367 C C . CYS A 1 189 ? 25.032 9.368 -4.872 1.00 66.69 189 CYS A C 1
ATOM 1369 O O . CYS A 1 189 ? 24.483 9.617 -3.799 1.00 66.69 189 CYS A O 1
ATOM 1371 N N . SER A 1 190 ? 26.359 9.237 -4.977 1.00 56.72 190 SER A N 1
ATOM 1372 C CA . SER A 1 190 ? 27.308 9.167 -3.852 1.00 56.72 190 SER A CA 1
ATOM 1373 C C . SER A 1 190 ? 27.271 10.360 -2.887 1.00 56.72 190 SER A C 1
ATOM 1375 O O . SER A 1 190 ? 27.869 10.294 -1.816 1.00 56.72 190 SER A O 1
ATOM 1377 N N . LYS A 1 191 ? 26.604 11.462 -3.258 1.00 56.91 191 LYS A N 1
ATOM 1378 C CA . LYS A 1 191 ? 26.502 12.676 -2.441 1.00 56.91 191 LYS A CA 1
ATOM 1379 C C . LYS A 1 191 ? 25.398 12.619 -1.377 1.00 56.91 191 LYS A C 1
ATOM 1381 O O . LYS A 1 191 ? 25.500 13.374 -0.416 1.00 56.91 191 LYS A O 1
ATOM 1386 N N . ASN A 1 192 ? 24.374 11.764 -1.504 1.00 51.31 192 ASN A N 1
ATOM 1387 C CA . ASN A 1 192 ? 23.313 11.694 -0.493 1.00 51.31 192 ASN A CA 1
ATOM 1388 C C . ASN A 1 192 ? 22.655 10.296 -0.420 1.00 51.31 192 ASN A C 1
ATOM 1390 O O . ASN A 1 192 ? 21.770 9.990 -1.215 1.00 51.31 192 ASN A O 1
ATOM 1394 N N . PRO A 1 193 ? 23.068 9.427 0.521 1.00 48.97 193 PRO A N 1
ATOM 1395 C CA . PRO A 1 193 ? 22.602 8.038 0.605 1.00 48.97 193 PRO A CA 1
ATOM 1396 C C . PRO A 1 193 ? 2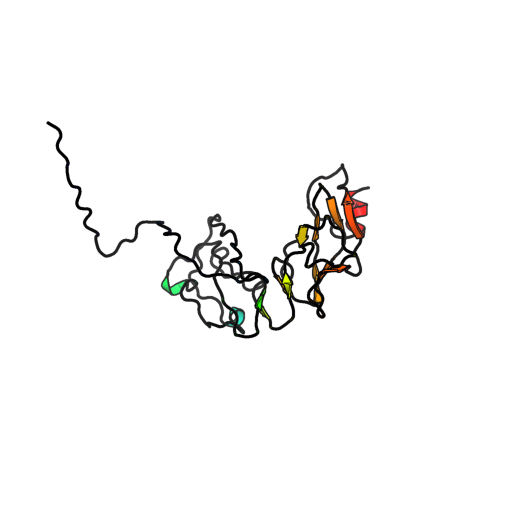1.216 7.867 1.262 1.00 48.97 193 PRO A C 1
ATOM 1398 O O . PRO A 1 193 ? 20.821 6.744 1.571 1.00 48.97 193 PRO A O 1
ATOM 1401 N N . ALA A 1 194 ? 20.478 8.950 1.526 1.00 44.88 194 ALA A N 1
ATOM 1402 C CA . ALA A 1 194 ? 19.186 8.866 2.201 1.00 44.88 194 ALA A CA 1
ATOM 1403 C C . ALA A 1 194 ? 18.027 8.641 1.207 1.00 44.88 194 ALA A C 1
ATOM 1405 O O . ALA A 1 194 ? 17.995 9.278 0.155 1.00 44.88 194 ALA A O 1
ATOM 1406 N N . PRO A 1 195 ? 17.016 7.823 1.558 1.00 48.34 195 PRO A N 1
ATOM 1407 C CA . PRO A 1 195 ? 15.860 7.512 0.708 1.00 48.34 195 PRO A CA 1
ATOM 1408 C C . PRO A 1 195 ? 14.835 8.661 0.615 1.00 48.34 195 PRO A C 1
ATOM 1410 O O . PRO A 1 195 ? 13.653 8.433 0.371 1.00 48.34 195 PRO A O 1
ATOM 1413 N N . LEU A 1 196 ? 15.256 9.906 0.836 1.00 49.69 196 LEU A N 1
ATOM 1414 C CA . LEU A 1 196 ? 14.361 11.054 0.887 1.00 49.69 196 LEU A CA 1
ATOM 1415 C C . LEU A 1 196 ? 14.394 11.806 -0.448 1.00 49.69 196 LEU A C 1
ATOM 1417 O O . LEU A 1 196 ? 15.222 12.679 -0.676 1.00 49.69 196 LEU A O 1
ATOM 1421 N N . MET A 1 197 ? 13.397 11.483 -1.275 1.00 51.09 197 MET A N 1
ATOM 1422 C CA . MET A 1 197 ? 12.764 12.392 -2.243 1.00 51.09 197 MET A CA 1
ATOM 1423 C C . MET A 1 197 ? 13.402 12.589 -3.624 1.00 51.09 197 MET A C 1
ATOM 1425 O O . MET A 1 197 ? 13.075 13.561 -4.291 1.00 51.09 197 MET A O 1
ATOM 1429 N N . CYS A 1 198 ? 14.195 11.647 -4.138 1.00 56.47 198 CYS A N 1
ATOM 1430 C CA . CYS A 1 198 ? 14.493 11.615 -5.581 1.00 56.47 198 CYS A CA 1
ATOM 1431 C C . CYS A 1 198 ? 13.394 10.826 -6.322 1.00 56.47 198 CYS A C 1
ATOM 1433 O O . CYS A 1 198 ? 13.657 9.788 -6.924 1.00 56.47 198 CYS A O 1
ATOM 1435 N N . ALA A 1 199 ? 12.139 11.254 -6.153 1.00 56.16 199 ALA A N 1
ATOM 1436 C CA . ALA A 1 199 ? 10.950 10.505 -6.563 1.00 56.16 199 ALA A CA 1
ATOM 1437 C C . ALA A 1 199 ? 10.692 10.583 -8.071 1.00 56.16 199 ALA A C 1
ATOM 1439 O O . ALA A 1 199 ? 10.231 9.621 -8.685 1.00 56.16 199 ALA A O 1
ATOM 1440 N N . THR A 1 200 ? 11.005 11.735 -8.659 1.00 63.78 200 THR A N 1
ATOM 1441 C CA . THR A 1 200 ? 10.829 11.994 -10.084 1.00 63.78 200 THR A CA 1
ATOM 1442 C C . THR A 1 200 ? 12.171 12.071 -10.803 1.00 63.78 200 THR A C 1
ATOM 1444 O O . THR A 1 200 ? 13.225 12.290 -10.203 1.00 63.78 200 THR A O 1
ATOM 1447 N N . THR A 1 201 ? 12.135 11.969 -12.130 1.00 58.44 201 THR A N 1
ATOM 1448 C CA . THR A 1 201 ? 13.300 12.214 -12.992 1.00 58.44 201 THR A CA 1
ATOM 1449 C C . THR A 1 201 ? 13.907 13.608 -12.767 1.00 58.44 201 THR A C 1
ATOM 1451 O O . THR A 1 201 ? 15.124 13.776 -12.834 1.00 58.44 201 THR A O 1
ATOM 1454 N N . ALA A 1 202 ? 13.077 14.615 -12.467 1.00 60.81 202 ALA A N 1
ATOM 1455 C CA . ALA A 1 202 ? 13.537 15.972 -12.168 1.00 60.81 202 ALA A CA 1
ATOM 1456 C C . ALA A 1 202 ? 14.243 16.057 -10.802 1.00 60.81 202 ALA A C 1
ATOM 1458 O O . ALA A 1 202 ? 15.280 16.717 -10.679 1.00 60.81 202 ALA A O 1
ATOM 1459 N N . ASP A 1 203 ? 13.729 15.338 -9.802 1.00 62.25 203 ASP A N 1
ATOM 1460 C CA . ASP A 1 203 ? 14.349 15.271 -8.478 1.00 62.25 203 ASP A CA 1
ATOM 1461 C C . ASP A 1 203 ? 15.671 14.507 -8.529 1.00 62.25 203 ASP A C 1
ATOM 1463 O O . ASP A 1 203 ? 16.645 14.946 -7.929 1.00 62.25 203 ASP A O 1
ATOM 1467 N N . TYR A 1 204 ? 15.749 13.417 -9.302 1.00 61.84 204 TYR A N 1
ATOM 1468 C CA . TYR A 1 204 ? 16.989 12.659 -9.482 1.00 61.84 204 TYR A CA 1
ATOM 1469 C C . TYR A 1 204 ? 18.121 13.542 -10.020 1.00 61.84 204 TYR A C 1
ATOM 1471 O O . TYR A 1 204 ? 19.206 13.570 -9.445 1.00 61.84 204 TYR A O 1
ATOM 1479 N N . ASN A 1 205 ? 17.861 14.345 -11.057 1.00 62.19 205 ASN A N 1
ATOM 1480 C CA . ASN A 1 205 ? 18.868 15.269 -11.590 1.00 62.19 205 ASN A CA 1
ATOM 1481 C C . ASN A 1 205 ? 19.338 16.289 -10.541 1.00 62.19 205 ASN A C 1
ATOM 1483 O O . ASN A 1 205 ? 20.523 16.609 -10.493 1.00 62.19 205 ASN A O 1
ATOM 1487 N N . SER A 1 206 ? 18.435 16.749 -9.673 1.00 63.00 206 SER A N 1
ATOM 1488 C CA . SER A 1 206 ? 18.751 17.679 -8.581 1.00 63.00 206 SER A CA 1
ATOM 1489 C C . SER A 1 206 ? 19.514 17.001 -7.434 1.00 63.00 206 SER A C 1
ATOM 1491 O O . SER A 1 206 ? 20.410 17.598 -6.841 1.00 63.00 206 SER A O 1
ATOM 1493 N N . CYS A 1 207 ? 19.210 15.734 -7.144 1.00 60.44 207 CYS A N 1
ATOM 1494 C CA . CYS A 1 207 ? 19.916 14.909 -6.164 1.00 60.44 207 CYS A CA 1
ATOM 1495 C C . CYS A 1 207 ? 21.341 14.533 -6.607 1.00 60.44 207 CYS A C 1
ATOM 1497 O O . CYS A 1 207 ? 22.188 14.212 -5.770 1.00 60.44 207 CYS A O 1
ATOM 1499 N N . CYS A 1 208 ? 21.593 14.532 -7.917 1.00 59.81 208 CYS A N 1
ATOM 1500 C CA . CYS A 1 208 ? 22.815 14.004 -8.520 1.00 59.81 208 CYS A CA 1
ATOM 1501 C C . CYS A 1 208 ? 23.726 15.071 -9.147 1.00 59.81 208 CYS A C 1
ATOM 1503 O O . CYS A 1 208 ? 24.835 14.730 -9.562 1.00 59.81 208 CYS A O 1
ATOM 1505 N N . SER A 1 209 ? 23.298 16.340 -9.194 1.00 60.09 209 SER A N 1
ATOM 1506 C CA . SER A 1 209 ? 24.130 17.479 -9.626 1.00 60.09 209 SER A CA 1
ATOM 1507 C C . SER A 1 209 ? 25.232 17.871 -8.628 1.00 60.09 209 SER A C 1
ATOM 1509 O O . SER A 1 209 ? 25.083 17.698 -7.396 1.00 60.09 209 SER A O 1
#

Organism: NCBI:txid641309

Secondary structure (DSSP, 8-state):
------------TT-PPTT---------PBPTTS-B-------------B-SPPPGGGGTTBS-S--GGG-HHHHS-B-TT-B----BPTT-EEES--EEETTEEE-TT-EEE-S-EEES--TTTB-TTS-TTEEEE---SS-SSEEETT-EEEEEESTTEEEESEEEE-SSS--EEE-TT--EEEEPPTT--S-SS--SHHHHHHHH-

Sequence (209 aa):
KLEVKNADVEMQPGRYPPCSIEISSNRFGMSQKGSPASMAVSTAKAGTACTTDIPDSALENTAMTKPTVCDGSLYSDVISGFNCPVVCASGYRAIGNLICDNGRWTTETFKCTNSPICGLPTSATKATNLDTDIIGVVQSETCGSITESGTSCMFTCANNKVGVGTIKCTDQNPVWQRGDDYVGCSDTCSKNPAPLMCATTADYNSCCS